Protein AF-A0A8B7E5F8-F1 (afdb_monomer)

Foldseek 3Di:
DVQQCQQCVFVLVVVWDDDPNWTWTWGDDPPDTDIDTD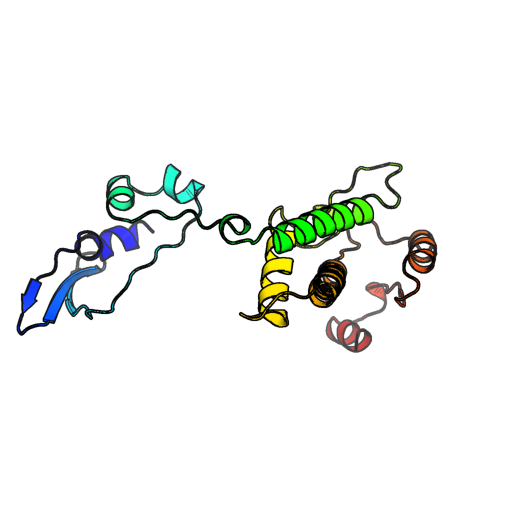DPPDDDDDDDDPVCCVPPNPPVSVVSDDDDDDDLVVPDDPLLVVLLVVLLVVLLVVQCVPVPPDRGDSCQFFPPDDPCLSSVQSVVLCCVQQVPHDDDPVSSVVSSVVSNVVRVVRTDCVVDLCPPVNQVVCCVVCVVDDDDRDDPVVDPDPVRVVVVVD

Structure (mmCIF, N/CA/C/O backbone):
data_AF-A0A8B7E5F8-F1
#
_entry.id   AF-A0A8B7E5F8-F1
#
loop_
_atom_site.group_PDB
_atom_site.id
_atom_site.type_symbol
_atom_site.label_atom_id
_atom_site.label_alt_id
_atom_site.label_comp_id
_atom_site.label_asym_id
_atom_site.label_entity_id
_atom_site.label_seq_id
_atom_site.pdbx_PDB_ins_code
_atom_site.Cartn_x
_atom_site.Cartn_y
_atom_site.Cartn_z
_atom_site.occupancy
_atom_site.B_iso_or_equiv
_atom_site.auth_seq_id
_atom_site.auth_comp_id
_atom_site.auth_asym_id
_atom_site.auth_atom_id
_atom_site.pdbx_PDB_model_num
ATOM 1 N N . MET A 1 1 ? -17.445 -0.655 4.957 1.00 56.56 1 MET A N 1
ATOM 2 C CA . MET A 1 1 ? -16.948 0.191 6.066 1.00 56.56 1 MET A CA 1
ATOM 3 C C . MET A 1 1 ? -18.081 0.764 6.900 1.00 56.56 1 MET A C 1
ATOM 5 O O . MET A 1 1 ? -17.902 0.823 8.103 1.00 56.56 1 MET A O 1
ATOM 9 N N . GLU A 1 2 ? -19.231 1.120 6.319 1.00 59.66 2 GLU A N 1
ATOM 10 C CA . GLU A 1 2 ? -20.398 1.609 7.083 1.00 59.66 2 GLU A CA 1
ATOM 11 C C . GLU A 1 2 ? -20.835 0.623 8.179 1.00 59.66 2 GLU A C 1
ATOM 13 O O . GLU A 1 2 ? -20.839 0.985 9.350 1.00 59.66 2 GLU A O 1
ATOM 18 N N . ASN A 1 3 ? -21.012 -0.658 7.835 1.00 65.44 3 ASN A N 1
ATOM 19 C CA . ASN A 1 3 ? -21.367 -1.692 8.819 1.00 65.44 3 ASN A CA 1
ATOM 20 C C . ASN A 1 3 ? -20.305 -1.877 9.920 1.00 65.44 3 ASN A C 1
ATOM 22 O O . ASN A 1 3 ? -20.640 -2.205 11.049 1.00 65.44 3 ASN A O 1
ATOM 26 N N . LEU A 1 4 ? -19.020 -1.659 9.609 1.00 72.44 4 LEU A N 1
ATOM 27 C CA . LEU A 1 4 ? -17.936 -1.791 10.589 1.00 72.44 4 LEU A CA 1
ATOM 28 C C . LEU A 1 4 ? -17.866 -0.566 11.516 1.00 72.44 4 LEU A C 1
ATOM 30 O O . LEU A 1 4 ? -17.490 -0.690 12.677 1.00 72.44 4 LEU A O 1
ATOM 34 N N . TYR A 1 5 ? -18.229 0.614 11.006 1.00 76.38 5 TYR A N 1
ATOM 35 C CA . TYR A 1 5 ? -18.258 1.847 11.783 1.00 76.38 5 TYR A CA 1
ATOM 36 C C . TYR A 1 5 ? -19.326 1.799 12.876 1.00 76.38 5 TYR A C 1
ATOM 38 O O . TYR A 1 5 ? -19.016 2.093 14.028 1.00 76.38 5 TYR A O 1
ATOM 46 N N . GLU A 1 6 ? -20.549 1.382 12.535 1.00 79.38 6 GLU A N 1
ATOM 47 C CA . GLU A 1 6 ? -21.624 1.231 13.524 1.00 79.38 6 GLU A CA 1
ATOM 48 C C . GLU A 1 6 ? -21.257 0.203 14.597 1.00 79.38 6 GLU A C 1
ATOM 50 O O . GLU A 1 6 ? -21.443 0.444 15.791 1.00 79.38 6 GLU A O 1
ATOM 55 N N . SER A 1 7 ? -20.651 -0.910 14.180 1.00 85.31 7 SER A N 1
ATOM 56 C CA . SER A 1 7 ? -20.189 -1.966 15.079 1.00 85.31 7 SER A CA 1
ATOM 57 C C . SER A 1 7 ? -19.113 -1.522 16.068 1.00 85.31 7 SER A C 1
ATOM 59 O O . SER A 1 7 ? -19.097 -1.986 17.207 1.00 85.31 7 SER A O 1
ATOM 61 N N . LEU A 1 8 ? -18.203 -0.641 15.646 1.00 86.25 8 LEU A N 1
ATOM 62 C CA . LEU A 1 8 ? -17.039 -0.213 16.428 1.00 86.25 8 LEU A CA 1
ATOM 63 C C . LEU A 1 8 ? -17.226 1.159 17.081 1.00 86.25 8 LEU A C 1
ATOM 65 O O . LEU A 1 8 ? -16.254 1.724 17.581 1.00 86.25 8 LEU A O 1
ATOM 69 N N . TYR A 1 9 ? -18.440 1.711 17.069 1.00 84.81 9 TYR A N 1
ATOM 70 C CA . TYR A 1 9 ? -18.679 3.092 17.476 1.00 84.81 9 TYR A CA 1
ATOM 71 C C . TYR A 1 9 ? -18.160 3.391 18.890 1.00 84.81 9 TYR A C 1
ATOM 73 O O . TYR A 1 9 ? -17.401 4.344 19.074 1.00 84.81 9 TYR A O 1
ATOM 81 N N . ASP A 1 10 ? -18.493 2.564 19.882 1.00 86.56 10 ASP A N 1
ATOM 82 C CA . ASP A 1 10 ? -18.069 2.787 21.272 1.00 86.56 10 ASP A CA 1
ATOM 83 C C . ASP A 1 10 ? -16.556 2.551 21.457 1.00 86.56 10 ASP A C 1
ATOM 85 O O . ASP A 1 10 ? -15.890 3.308 22.167 1.00 86.56 10 ASP A O 1
ATOM 89 N N . THR A 1 11 ? -15.978 1.595 20.718 1.00 87.88 11 THR A N 1
ATOM 90 C CA . THR A 1 11 ? -14.523 1.349 20.656 1.00 87.88 11 THR A CA 1
ATOM 91 C C . THR A 1 11 ? -13.760 2.548 20.115 1.00 87.88 11 THR A C 1
ATOM 93 O O . THR A 1 11 ? -12.761 2.966 20.695 1.00 87.88 11 THR A O 1
ATOM 96 N N . LEU A 1 12 ? -14.243 3.150 19.029 1.00 88.50 12 LEU A N 1
ATOM 97 C CA . LEU A 1 12 ? -13.627 4.326 18.416 1.00 88.50 12 LEU A CA 1
ATOM 98 C C . LEU A 1 12 ? -13.773 5.583 19.280 1.00 88.50 12 LEU A C 1
ATOM 100 O O . LEU A 1 12 ? -12.938 6.478 19.200 1.00 88.50 12 LEU A O 1
ATOM 104 N N . ASN A 1 13 ? -14.816 5.653 20.112 1.00 84.12 13 ASN A N 1
ATOM 105 C CA . ASN A 1 13 ? -14.978 6.707 21.113 1.00 84.12 13 ASN A CA 1
ATOM 106 C C . ASN A 1 13 ? -14.125 6.499 22.372 1.00 84.12 13 ASN A C 1
ATOM 108 O O . ASN A 1 13 ? -14.108 7.379 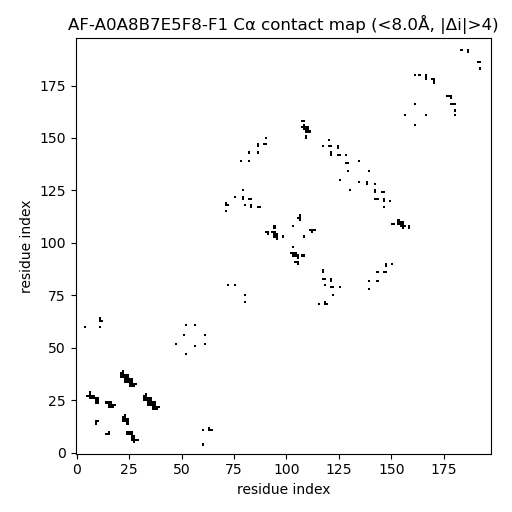23.229 1.00 84.12 13 ASN A O 1
ATOM 112 N N . GLN A 1 14 ? -13.442 5.358 22.503 1.00 85.50 14 GLN A N 1
ATOM 113 C CA . GLN A 1 14 ? -12.714 4.979 23.716 1.00 85.50 14 GLN A CA 1
ATOM 114 C C . GLN A 1 14 ? -13.607 4.979 24.973 1.00 85.50 14 GLN A C 1
ATOM 116 O O . GLN A 1 14 ? -13.147 5.248 26.083 1.00 85.50 14 GLN A O 1
ATOM 121 N N . TYR A 1 15 ? -14.897 4.661 24.812 1.00 88.31 15 TYR A N 1
ATOM 122 C CA . TYR A 1 15 ? -15.852 4.564 25.917 1.00 88.31 15 TYR A CA 1
ATOM 123 C C . TYR A 1 15 ? -15.738 3.207 26.612 1.00 88.31 15 TYR A C 1
ATOM 125 O O . TYR A 1 15 ? -16.569 2.314 26.444 1.00 88.31 15 TYR A O 1
ATOM 133 N N . TYR A 1 16 ? -14.672 3.055 27.394 1.00 91.44 16 TYR A N 1
ATOM 134 C CA . TYR A 1 16 ? -14.407 1.850 28.169 1.00 91.44 16 TYR A CA 1
ATOM 135 C C . TYR A 1 16 ? -15.068 1.892 29.548 1.00 91.44 16 TYR A C 1
ATOM 137 O O . TYR A 1 16 ? -15.102 2.924 30.215 1.00 91.44 16 TYR A O 1
ATOM 145 N N . VAL A 1 17 ? -15.525 0.728 30.007 1.00 92.19 17 VAL A N 1
ATOM 146 C CA . VAL A 1 17 ? -15.930 0.488 31.395 1.00 92.19 17 VAL A CA 1
ATOM 147 C C . VAL A 1 17 ? -14.890 -0.410 32.053 1.00 92.19 17 VAL A C 1
ATOM 149 O O . VAL A 1 17 ? -14.614 -1.505 31.560 1.00 92.19 17 VAL A O 1
ATOM 152 N N . SER A 1 18 ? -14.319 0.035 33.171 1.00 91.50 18 SER A N 1
ATOM 153 C CA . SER A 1 18 ? -13.326 -0.740 33.919 1.00 91.50 18 SER A CA 1
ATOM 154 C C . SER A 1 18 ? -13.993 -1.573 35.017 1.00 91.50 18 SER A C 1
ATOM 156 O O . SER A 1 18 ? -14.661 -1.038 35.899 1.00 91.50 18 SER A O 1
ATOM 158 N N . LEU A 1 19 ? -13.786 -2.891 34.989 1.00 92.00 19 LEU A N 1
ATOM 159 C CA . LEU A 1 19 ? -14.266 -3.837 35.998 1.00 92.00 19 LEU A CA 1
ATOM 160 C C . LEU A 1 19 ? -13.148 -4.827 36.345 1.00 92.00 19 LEU A C 1
ATOM 162 O O . LEU A 1 19 ? -12.608 -5.495 35.464 1.00 92.00 19 LEU A O 1
ATOM 166 N N . GLY A 1 20 ? -12.788 -4.924 37.629 1.00 91.00 20 GLY A N 1
ATOM 167 C CA . GLY A 1 20 ? -11.744 -5.849 38.096 1.00 91.00 20 GLY A CA 1
ATOM 168 C C . GLY A 1 20 ? -10.368 -5.594 37.467 1.00 91.00 20 GLY A C 1
ATOM 169 O O . GLY A 1 20 ? -9.659 -6.539 37.132 1.00 91.00 20 GLY A O 1
ATOM 170 N N . GLY A 1 21 ? -10.025 -4.323 37.225 1.00 90.44 21 GLY A N 1
ATOM 171 C CA . GLY A 1 21 ? -8.775 -3.934 36.563 1.00 90.44 21 GLY A CA 1
ATOM 172 C C . GLY A 1 21 ? -8.716 -4.273 35.070 1.00 90.44 21 GLY A C 1
ATOM 173 O O . GLY A 1 21 ? -7.635 -4.262 34.494 1.00 90.44 21 GLY A O 1
ATOM 174 N N . LYS A 1 22 ? -9.847 -4.612 34.436 1.00 93.38 22 LYS A N 1
ATOM 175 C CA . LYS A 1 22 ? -9.945 -4.882 32.995 1.00 93.38 22 LYS A CA 1
ATOM 176 C C . LYS A 1 22 ? -10.922 -3.925 32.332 1.00 93.38 22 LYS A C 1
ATOM 178 O O . LYS A 1 22 ? -11.964 -3.616 32.904 1.00 93.38 22 LYS A O 1
ATOM 183 N N . ASN A 1 23 ? -10.591 -3.493 31.119 1.00 93.88 23 ASN A N 1
ATOM 184 C CA . ASN A 1 23 ? -11.433 -2.608 30.322 1.00 93.88 23 ASN A CA 1
ATOM 185 C C . ASN A 1 23 ? -12.382 -3.426 29.446 1.00 93.88 23 ASN A C 1
ATOM 187 O O . ASN A 1 23 ? -11.990 -4.449 28.882 1.00 93.88 23 ASN A O 1
ATOM 191 N N . TYR A 1 24 ? -13.623 -2.968 29.328 1.00 95.00 24 TYR A N 1
ATOM 192 C CA . TYR A 1 24 ? -14.656 -3.554 28.481 1.00 95.00 24 TYR A CA 1
ATOM 193 C C . TYR A 1 24 ? -15.273 -2.476 27.600 1.00 95.00 24 TYR A C 1
ATOM 195 O O . TYR A 1 24 ? -15.417 -1.335 28.034 1.00 95.00 24 TYR A O 1
ATOM 203 N N . VAL A 1 25 ? -15.668 -2.843 26.386 1.00 94.06 25 VAL A N 1
ATOM 204 C CA . VAL A 1 25 ? -16.360 -1.959 25.444 1.00 94.06 25 VAL A CA 1
ATOM 205 C C . VAL A 1 25 ? -17.543 -2.676 24.816 1.00 94.06 25 VAL A C 1
ATOM 207 O O . VAL A 1 25 ? -17.531 -3.903 24.698 1.00 94.06 25 VAL A O 1
ATOM 210 N N . ASP A 1 26 ? -18.566 -1.923 24.428 1.00 92.44 26 ASP A N 1
ATOM 211 C CA . ASP A 1 26 ? -19.687 -2.463 23.669 1.00 92.44 26 ASP A CA 1
ATOM 212 C C . ASP A 1 26 ? -19.313 -2.567 22.182 1.00 92.44 26 ASP A C 1
ATOM 214 O O . ASP A 1 26 ? -18.891 -1.596 21.557 1.00 92.44 26 ASP A O 1
ATOM 218 N N . LEU A 1 27 ? -19.471 -3.759 21.607 1.00 90.19 27 LEU A N 1
ATOM 219 C CA . LEU A 1 27 ? -19.398 -3.986 20.166 1.00 90.19 27 LEU A CA 1
ATOM 220 C C . LEU A 1 27 ? -20.801 -4.246 19.625 1.00 90.19 27 LEU A C 1
ATOM 222 O O . LEU A 1 27 ? -21.519 -5.112 20.131 1.00 90.19 27 LEU A O 1
ATOM 226 N N . GLY A 1 28 ? -21.191 -3.500 18.593 1.00 86.62 28 GLY A N 1
ATOM 227 C CA . GLY A 1 28 ? -22.450 -3.703 17.882 1.00 86.62 28 GLY A CA 1
ATOM 228 C C . GLY A 1 28 ? -22.308 -4.772 16.799 1.00 86.62 28 GLY A C 1
ATOM 229 O O . GLY A 1 28 ? -21.375 -4.730 16.006 1.00 86.62 28 GLY A O 1
ATOM 230 N N . ILE A 1 29 ? -23.229 -5.725 16.715 1.00 81.75 29 ILE A N 1
ATOM 231 C CA . ILE A 1 29 ? -23.323 -6.696 15.618 1.00 81.75 29 ILE A CA 1
ATOM 232 C C . ILE A 1 29 ? -24.778 -6.706 15.148 1.00 81.75 29 ILE A C 1
ATOM 234 O O . ILE A 1 29 ? -25.644 -7.349 15.749 1.00 81.75 29 ILE A O 1
ATOM 238 N N . GLY A 1 30 ? -25.065 -5.937 14.094 1.00 81.06 30 GLY A N 1
ATOM 239 C CA . GLY A 1 30 ? -26.441 -5.644 13.693 1.00 81.06 30 GLY A CA 1
ATOM 240 C C . GLY A 1 30 ? -27.201 -4.969 14.838 1.00 81.06 30 GLY A C 1
ATOM 241 O O . GLY A 1 30 ? -26.779 -3.934 15.342 1.00 81.06 30 GLY A O 1
ATOM 242 N N . THR A 1 31 ? -28.295 -5.582 15.290 1.00 82.31 31 THR A N 1
ATOM 243 C CA . THR A 1 31 ? -29.111 -5.082 16.412 1.00 82.31 31 THR A CA 1
ATOM 244 C C . THR A 1 31 ? -28.600 -5.495 17.794 1.00 82.31 31 THR A C 1
ATOM 246 O O . THR A 1 31 ? -29.132 -5.032 18.801 1.00 82.31 31 THR A O 1
ATOM 249 N N . HIS A 1 32 ? -27.604 -6.380 17.876 1.00 85.38 32 HIS A N 1
ATOM 250 C CA . HIS A 1 32 ? -27.093 -6.895 19.146 1.00 85.38 32 HIS A CA 1
ATOM 251 C C . HIS A 1 32 ? -25.889 -6.082 19.616 1.00 85.38 32 HIS A C 1
ATOM 253 O O . HIS A 1 32 ? -25.058 -5.672 18.810 1.00 85.38 32 HIS A O 1
ATOM 259 N N . ARG A 1 33 ? -25.764 -5.887 20.931 1.00 87.31 33 ARG A N 1
ATOM 260 C CA . ARG A 1 33 ? -24.575 -5.299 21.558 1.00 87.31 33 ARG A CA 1
ATOM 261 C C . ARG A 1 33 ? -23.986 -6.272 22.563 1.00 87.31 33 ARG A C 1
ATOM 263 O O . ARG A 1 33 ? -24.715 -6.833 23.379 1.00 87.31 33 ARG A O 1
ATOM 270 N N . VAL A 1 34 ? -22.676 -6.468 22.494 1.00 90.50 34 VAL A N 1
ATOM 271 C CA . VAL A 1 34 ? -21.937 -7.378 23.373 1.00 90.50 34 VAL A CA 1
ATOM 272 C C . VAL A 1 34 ? -20.804 -6.640 24.071 1.00 90.50 34 VAL A C 1
ATOM 274 O O . VAL A 1 34 ? -20.099 -5.853 23.445 1.00 90.50 34 VAL A O 1
ATOM 277 N N . LYS A 1 35 ? -20.609 -6.916 25.366 1.00 92.12 35 LYS A N 1
ATOM 278 C CA . LYS A 1 35 ? -19.465 -6.396 26.122 1.00 92.12 35 LYS A CA 1
ATOM 279 C C . LYS A 1 35 ? -18.246 -7.258 25.861 1.00 92.12 35 LYS A C 1
ATOM 281 O O . LYS A 1 35 ? -18.193 -8.417 26.267 1.00 92.12 35 LYS A O 1
ATOM 286 N N . CYS A 1 36 ? -17.251 -6.670 25.220 1.00 91.75 36 CYS A N 1
ATOM 287 C CA . CYS A 1 36 ? -15.995 -7.324 24.907 1.00 91.75 36 CYS A CA 1
ATOM 288 C C . CYS A 1 36 ? -14.886 -6.755 25.781 1.00 91.75 36 CYS A C 1
ATOM 290 O O . CYS A 1 36 ? -14.749 -5.541 25.921 1.00 91.75 36 CYS A O 1
ATOM 292 N N . ARG A 1 37 ? -14.083 -7.641 26.374 1.00 93.81 37 ARG A N 1
ATOM 293 C CA . ARG A 1 37 ? -12.877 -7.240 27.096 1.00 93.81 37 ARG A CA 1
ATOM 294 C C . ARG A 1 37 ? -11.841 -6.715 26.105 1.00 93.81 37 ARG A C 1
ATOM 296 O O . ARG A 1 37 ? -11.589 -7.347 25.084 1.00 93.81 37 ARG A O 1
ATOM 303 N N . VAL A 1 38 ? -11.205 -5.606 26.455 1.00 93.69 38 VAL A N 1
ATOM 304 C CA . VAL A 1 38 ? -10.162 -4.955 25.664 1.00 93.69 38 VAL A CA 1
ATOM 305 C C . VAL A 1 38 ? -8.832 -5.121 26.383 1.00 93.69 38 VAL A C 1
ATOM 307 O O . VAL A 1 38 ? -8.721 -4.881 27.587 1.00 93.69 38 VAL A O 1
ATOM 310 N N . HIS A 1 39 ? -7.833 -5.608 25.651 1.00 94.25 39 HIS A N 1
ATOM 311 C CA . HIS A 1 39 ? -6.471 -5.731 26.158 1.00 94.25 39 HIS A CA 1
ATOM 312 C C . HIS A 1 39 ? -5.799 -4.353 26.209 1.00 94.25 39 HIS A C 1
ATOM 314 O O . HIS A 1 39 ? -6.058 -3.523 25.344 1.00 94.25 39 HIS A O 1
ATOM 320 N N . GLU A 1 40 ? -4.923 -4.116 27.184 1.00 90.69 40 GLU A N 1
ATOM 321 C CA . GLU A 1 40 ? -4.233 -2.823 27.350 1.00 90.69 40 GLU A CA 1
ATOM 322 C C . GLU A 1 40 ? -3.347 -2.479 26.139 1.00 90.69 40 GLU A C 1
ATOM 324 O O . GLU A 1 40 ? -3.318 -1.336 25.695 1.00 90.69 40 GLU A O 1
ATOM 329 N N . ASP A 1 41 ? -2.725 -3.492 25.531 1.00 93.50 41 ASP A N 1
ATOM 330 C CA . ASP A 1 41 ? -1.906 -3.340 24.318 1.00 93.50 41 ASP A CA 1
ATOM 331 C C . ASP A 1 41 ? -2.695 -3.395 23.001 1.00 93.50 41 ASP A C 1
ATOM 333 O O . ASP A 1 41 ? -2.104 -3.422 21.920 1.00 93.50 41 ASP A O 1
ATOM 337 N N . PHE A 1 42 ? -4.029 -3.446 23.047 1.00 91.31 42 PHE A N 1
ATOM 338 C CA . PHE A 1 42 ? -4.822 -3.479 21.821 1.00 91.31 42 PHE A CA 1
ATOM 339 C C . PHE A 1 42 ? -4.687 -2.159 21.048 1.00 91.31 42 PHE A C 1
ATOM 341 O O . PHE A 1 42 ? -4.890 -1.073 21.593 1.00 91.31 42 PHE A O 1
ATOM 348 N N . ARG A 1 43 ? -4.390 -2.255 19.748 1.00 90.12 43 ARG A N 1
ATOM 349 C CA . ARG A 1 43 ? -4.312 -1.115 18.829 1.00 90.12 43 ARG A CA 1
ATOM 350 C C . ARG A 1 43 ? -5.181 -1.372 17.605 1.00 90.12 43 ARG A C 1
ATOM 352 O O . ARG A 1 43 ? -5.186 -2.474 17.063 1.00 90.12 43 ARG A O 1
ATOM 359 N N . LEU A 1 44 ? -5.882 -0.333 17.159 1.00 87.94 44 LEU A N 1
ATOM 360 C CA . LEU A 1 44 ? -6.677 -0.349 15.936 1.00 87.94 44 LEU A CA 1
ATOM 361 C C . LEU A 1 44 ? -6.021 0.564 14.902 1.00 87.94 44 LEU A C 1
ATOM 363 O O . LEU A 1 44 ? -5.829 1.750 15.158 1.00 87.94 44 LEU A O 1
ATOM 367 N N . ILE A 1 45 ? -5.719 0.014 13.728 1.00 90.75 45 ILE A N 1
ATOM 368 C CA . ILE A 1 45 ? -5.197 0.768 12.587 1.00 90.75 45 ILE A CA 1
ATOM 369 C C . ILE A 1 45 ? -6.184 0.614 11.435 1.00 90.75 45 ILE A C 1
ATOM 371 O O . ILE A 1 45 ? -6.537 -0.502 11.054 1.00 90.75 45 ILE A O 1
ATOM 375 N N . VAL A 1 46 ? -6.630 1.739 10.876 1.00 87.88 46 VAL A N 1
ATOM 376 C CA . VAL A 1 46 ? -7.514 1.768 9.707 1.00 87.88 46 VAL A CA 1
ATOM 377 C C . VAL A 1 46 ? -6.714 2.264 8.509 1.00 87.88 46 VAL A C 1
ATOM 379 O O . VAL A 1 46 ? -6.314 3.424 8.469 1.00 87.88 46 VAL A O 1
ATOM 382 N N . ILE A 1 47 ? -6.499 1.389 7.526 1.00 89.81 47 ILE A N 1
ATOM 383 C CA . ILE A 1 47 ? -5.819 1.731 6.271 1.00 89.81 47 ILE A CA 1
ATOM 384 C C . ILE A 1 47 ? -6.881 1.967 5.199 1.00 89.81 47 ILE A C 1
ATOM 386 O O . ILE A 1 47 ? -7.709 1.097 4.927 1.00 89.81 47 ILE A O 1
ATOM 390 N N . ALA A 1 48 ? -6.872 3.154 4.598 1.00 88.62 48 ALA A N 1
ATOM 391 C CA . ALA A 1 48 ? -7.826 3.527 3.564 1.00 88.62 48 ALA A CA 1
ATOM 392 C C . ALA A 1 48 ? -7.216 4.521 2.571 1.00 88.62 48 ALA A C 1
ATOM 394 O O . ALA A 1 48 ? -6.387 5.355 2.930 1.00 88.62 48 ALA A O 1
ATOM 395 N N . ASN A 1 49 ? -7.684 4.469 1.322 1.00 89.00 49 ASN A N 1
ATOM 396 C CA . ASN A 1 49 ? -7.290 5.433 0.298 1.00 89.00 49 ASN A CA 1
ATOM 397 C C . ASN A 1 49 ? -7.765 6.841 0.663 1.00 89.00 49 ASN A C 1
ATOM 399 O O . ASN A 1 49 ? -8.927 7.025 1.038 1.00 89.00 49 ASN A O 1
ATOM 403 N N . LYS A 1 50 ? -6.895 7.835 0.444 1.00 89.56 50 LYS A N 1
ATOM 404 C CA . LYS A 1 50 ? -7.153 9.260 0.697 1.00 89.56 50 LYS A CA 1
ATOM 405 C C . LYS A 1 50 ? -8.527 9.699 0.184 1.00 89.56 50 LYS A C 1
ATOM 407 O O . LYS A 1 50 ? -9.326 10.252 0.933 1.00 89.56 50 LYS A O 1
ATOM 412 N N . GLU A 1 51 ? -8.834 9.396 -1.075 1.00 90.69 51 GLU A N 1
ATOM 413 C CA . GLU A 1 51 ? -10.113 9.774 -1.682 1.00 90.69 51 GLU A CA 1
ATOM 414 C C . GLU A 1 51 ? -11.329 9.134 -1.015 1.00 90.69 51 GLU A C 1
ATOM 416 O O . GLU A 1 51 ? -12.350 9.796 -0.844 1.00 90.69 51 GLU A O 1
ATOM 421 N N . ASN A 1 52 ? -11.230 7.864 -0.616 1.00 88.94 52 ASN A N 1
ATOM 422 C CA . ASN A 1 52 ? -12.324 7.189 0.075 1.00 88.94 52 ASN A CA 1
ATOM 423 C C . ASN A 1 52 ? -12.571 7.822 1.448 1.00 88.94 52 ASN A C 1
ATOM 425 O O . ASN A 1 52 ? -13.729 7.983 1.827 1.00 88.94 52 ASN A O 1
ATOM 429 N N . VAL A 1 53 ? -11.514 8.224 2.161 1.00 89.44 53 VAL A N 1
ATOM 430 C CA . VAL A 1 53 ? -11.652 8.931 3.441 1.00 89.44 53 VAL A CA 1
ATOM 431 C C . VAL A 1 53 ? -12.386 10.256 3.236 1.00 89.44 53 VAL A C 1
ATOM 433 O O . VAL A 1 53 ? -13.382 10.502 3.904 1.00 89.44 53 VAL A O 1
ATOM 436 N N . TYR A 1 54 ? -11.974 11.078 2.270 1.00 88.62 54 TYR A N 1
ATOM 437 C CA . TYR A 1 54 ? -12.615 12.381 2.056 1.00 88.62 54 TYR A CA 1
ATOM 438 C C . TYR A 1 54 ? -14.045 12.297 1.516 1.00 88.62 54 TYR A C 1
ATOM 440 O O . TYR A 1 54 ? -14.868 13.138 1.863 1.00 88.62 54 TYR A O 1
ATOM 448 N N . LYS A 1 55 ? -14.340 11.323 0.646 1.00 91.81 55 LYS A N 1
ATOM 449 C CA . LYS A 1 55 ? -15.629 11.257 -0.060 1.00 91.81 55 LYS A CA 1
ATOM 450 C C . LYS A 1 55 ? -16.674 10.394 0.645 1.00 91.81 55 LYS A C 1
ATOM 452 O O . LYS A 1 55 ? -17.860 10.638 0.464 1.00 91.81 55 LYS A O 1
ATOM 457 N N . LYS A 1 56 ? -16.257 9.355 1.378 1.00 89.38 56 LYS A N 1
ATOM 458 C CA . LYS A 1 56 ? -17.170 8.319 1.892 1.00 89.38 56 LYS A CA 1
ATOM 459 C C . LYS A 1 56 ? -17.180 8.200 3.409 1.00 89.38 56 LYS A C 1
ATOM 461 O O . LYS A 1 56 ? -18.152 7.687 3.951 1.00 89.38 56 LYS A O 1
ATOM 466 N N . PHE A 1 57 ? -16.113 8.592 4.109 1.00 88.12 57 PHE A N 1
ATOM 467 C CA . PHE A 1 57 ? -16.079 8.374 5.554 1.00 88.12 57 PHE A CA 1
ATOM 468 C C . PHE A 1 57 ? -16.923 9.442 6.258 1.00 88.12 57 PHE A C 1
ATOM 470 O O . PHE A 1 57 ? -16.762 10.630 5.974 1.00 88.12 57 PHE A O 1
ATOM 477 N N . PRO A 1 58 ? -17.788 9.054 7.211 1.00 87.56 58 PRO A N 1
ATOM 478 C CA . PRO A 1 58 ? -18.508 10.022 8.022 1.00 87.56 58 PRO A CA 1
ATOM 479 C C . PRO A 1 58 ? -17.532 10.940 8.771 1.00 87.56 58 PRO A C 1
ATOM 481 O O . PRO A 1 58 ? -16.587 10.461 9.400 1.00 87.56 58 PRO A O 1
ATOM 484 N N . ILE A 1 59 ? -17.789 12.252 8.780 1.00 88.38 59 ILE A N 1
ATOM 485 C CA . ILE A 1 59 ? -16.987 13.237 9.536 1.00 88.38 59 ILE A CA 1
ATOM 486 C C . ILE A 1 59 ? -16.769 12.806 11.004 1.00 88.38 59 ILE A C 1
ATOM 488 O O . ILE A 1 59 ? -15.636 12.894 11.485 1.00 88.38 59 ILE A O 1
ATOM 492 N N . PRO A 1 60 ? -17.781 12.269 11.722 1.00 85.88 60 PRO A N 1
ATOM 493 C CA . PRO A 1 60 ? -17.588 11.787 13.087 1.00 85.88 60 PRO A CA 1
ATOM 494 C C . PRO A 1 60 ? -16.522 10.688 13.213 1.00 85.88 60 PRO A C 1
ATOM 496 O O . PRO A 1 60 ? -15.785 10.692 14.198 1.00 85.88 60 PRO A O 1
ATOM 499 N N . LEU A 1 61 ? -16.413 9.776 12.240 1.00 85.12 61 LEU A N 1
ATOM 500 C CA . LEU A 1 61 ? -15.375 8.741 12.207 1.00 85.12 61 LEU A CA 1
ATOM 501 C C . LEU A 1 61 ? -13.992 9.369 12.019 1.00 85.12 61 LEU A C 1
ATOM 503 O O . LEU A 1 61 ? -13.070 9.079 12.776 1.00 85.12 61 LEU A O 1
ATOM 507 N N .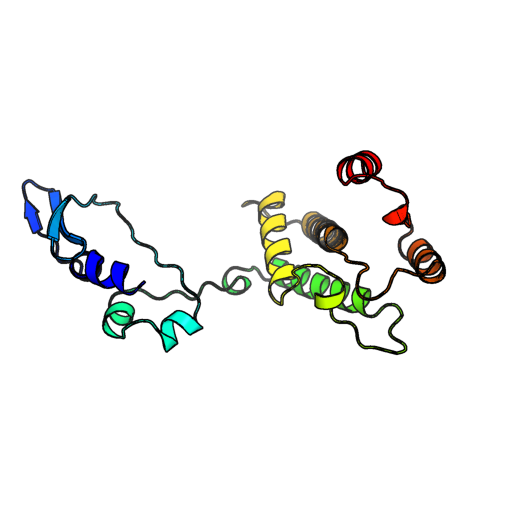 ILE A 1 62 ? -13.869 10.275 11.047 1.00 89.25 62 ILE A N 1
ATOM 508 C CA . ILE A 1 62 ? -12.611 10.967 10.743 1.00 89.25 62 ILE A CA 1
ATOM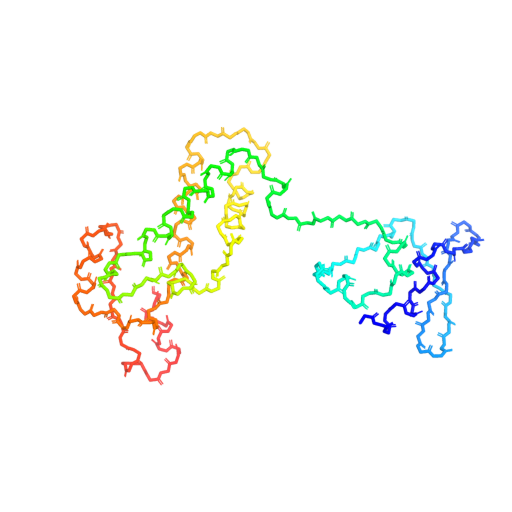 509 C C . ILE A 1 62 ? -12.097 11.726 11.975 1.00 89.25 62 ILE A C 1
ATOM 511 O O . ILE A 1 62 ? -10.898 11.744 12.23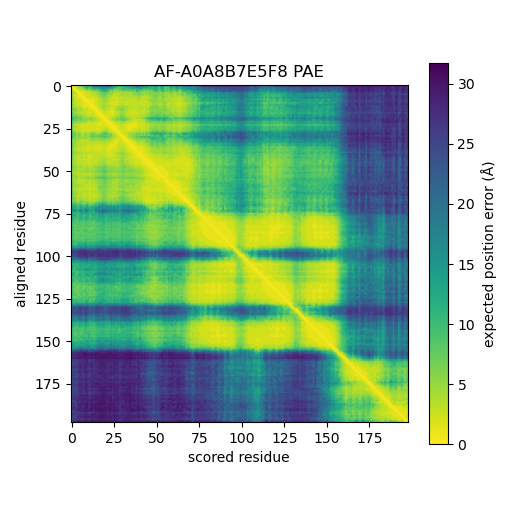7 1.00 89.25 62 ILE A O 1
ATOM 515 N N . ASN A 1 63 ? -12.985 12.331 12.764 1.00 89.06 63 ASN A N 1
ATOM 516 C CA . ASN A 1 63 ? -12.604 13.098 13.953 1.00 89.06 63 ASN A CA 1
ATOM 517 C C . ASN A 1 63 ? -12.123 12.245 15.137 1.00 89.06 63 ASN A C 1
ATOM 519 O O . ASN A 1 63 ? -11.523 12.794 16.053 1.00 89.06 63 ASN A O 1
ATOM 523 N N . ARG A 1 64 ? -12.360 10.930 15.120 1.00 89.38 64 ARG A N 1
ATOM 524 C CA . ARG A 1 64 ? -11.960 9.995 16.190 1.00 89.38 64 ARG A CA 1
ATOM 525 C C . ARG A 1 64 ? -10.648 9.271 15.911 1.00 89.38 64 ARG A C 1
ATOM 527 O O . ARG A 1 64 ? -10.113 8.614 16.795 1.00 89.38 64 ARG A O 1
ATOM 534 N N . LEU A 1 65 ? -10.152 9.365 14.682 1.00 89.31 65 LEU A N 1
ATOM 535 C CA . LEU A 1 65 ? -8.914 8.730 14.257 1.00 89.31 65 LEU A CA 1
ATOM 536 C C . LEU A 1 65 ? -7.788 9.762 14.191 1.00 89.31 65 LEU A C 1
ATOM 538 O O . LEU A 1 65 ? -7.977 10.885 13.708 1.00 89.31 65 LEU A O 1
ATOM 542 N N . GLU A 1 66 ? -6.601 9.350 14.624 1.00 91.19 66 GLU A N 1
ATOM 543 C CA . GLU A 1 66 ? -5.356 10.030 14.282 1.00 91.19 66 GLU A CA 1
ATOM 544 C C . GLU A 1 66 ? -5.038 9.757 12.805 1.00 91.19 66 GLU A C 1
ATOM 546 O O . GLU A 1 66 ? -5.142 8.619 12.339 1.00 91.19 66 GLU A O 1
ATOM 551 N N . LYS A 1 67 ? -4.729 10.807 12.033 1.00 89.56 67 LYS A N 1
ATOM 552 C CA . LYS A 1 67 ? -4.514 10.682 10.586 1.00 89.56 67 LYS A CA 1
ATOM 553 C C . LYS A 1 67 ? -3.032 10.763 10.273 1.00 89.56 67 LYS A C 1
ATOM 555 O O . LYS A 1 67 ? -2.410 11.795 10.509 1.00 89.56 67 LYS A O 1
ATOM 560 N N . HIS A 1 68 ? -2.524 9.732 9.614 1.00 89.00 68 HIS A N 1
ATOM 561 C CA . HIS A 1 68 ? -1.197 9.747 9.018 1.00 89.00 68 HIS A CA 1
ATOM 562 C C . HIS A 1 68 ? -1.317 9.483 7.524 1.00 89.00 68 HIS A C 1
ATOM 564 O O . HIS A 1 68 ? -1.976 8.534 7.096 1.00 89.00 68 HIS A O 1
ATOM 570 N N . PHE A 1 69 ? -0.674 10.330 6.723 1.00 84.62 69 PHE A N 1
ATOM 571 C CA . PHE A 1 69 ? -0.517 10.072 5.299 1.00 84.62 69 PHE A CA 1
ATOM 572 C C . PHE A 1 69 ? 0.711 9.194 5.107 1.00 84.62 69 PHE A C 1
ATOM 574 O O . PHE A 1 69 ? 1.845 9.655 5.234 1.00 84.62 69 PHE A O 1
ATOM 581 N N . LEU A 1 70 ? 0.462 7.921 4.813 1.00 80.00 70 LEU A N 1
ATOM 582 C CA . LEU A 1 70 ? 1.504 7.004 4.388 1.00 80.00 70 LEU A CA 1
ATOM 583 C C . LEU A 1 70 ? 1.798 7.286 2.921 1.00 80.00 70 LEU A C 1
ATOM 585 O O . LEU A 1 70 ? 0.972 7.027 2.049 1.00 80.00 70 LEU A O 1
ATOM 589 N N . ASN A 1 71 ? 2.965 7.864 2.682 1.00 77.88 71 ASN A N 1
ATOM 590 C CA . ASN A 1 71 ? 3.513 8.050 1.356 1.00 77.88 71 ASN A CA 1
ATOM 591 C C . ASN A 1 71 ? 4.873 7.355 1.310 1.00 77.88 71 ASN A C 1
ATOM 593 O O . ASN A 1 71 ? 5.652 7.531 2.249 1.00 77.88 71 ASN A O 1
ATOM 597 N N . VAL A 1 72 ? 5.162 6.602 0.243 1.00 76.94 72 VAL A N 1
ATOM 598 C CA . VAL A 1 72 ? 6.450 5.901 0.081 1.00 76.94 72 VAL A CA 1
ATOM 599 C C . VAL A 1 72 ? 7.601 6.893 0.224 1.00 76.94 72 VAL A C 1
ATOM 601 O O . VAL A 1 72 ? 8.564 6.615 0.925 1.00 76.94 72 VAL A O 1
ATOM 604 N N . TRP A 1 73 ? 7.424 8.098 -0.319 1.00 76.44 73 TRP A N 1
ATOM 605 C CA . TRP A 1 73 ? 8.393 9.190 -0.292 1.00 76.44 73 TRP A CA 1
ATOM 606 C C . TRP A 1 73 ? 8.694 9.752 1.107 1.00 76.44 73 TRP A C 1
ATOM 608 O O . TRP A 1 73 ? 9.813 10.190 1.354 1.00 76.44 73 TRP A O 1
ATOM 618 N N . ASN A 1 74 ? 7.732 9.733 2.040 1.00 72.12 74 ASN A N 1
ATOM 619 C CA . ASN A 1 74 ? 7.883 10.392 3.349 1.00 72.12 74 ASN A CA 1
ATOM 620 C C . ASN A 1 74 ? 8.867 9.666 4.285 1.00 72.12 74 ASN A C 1
ATOM 622 O O . ASN A 1 74 ? 9.271 10.240 5.292 1.00 72.12 74 ASN A O 1
ATOM 626 N N . GLY A 1 75 ? 9.218 8.414 3.984 1.00 75.19 75 GLY A N 1
ATOM 627 C CA . GLY A 1 75 ? 10.157 7.610 4.769 1.00 75.19 75 GLY A CA 1
ATOM 628 C C . GLY A 1 75 ? 11.516 7.406 4.102 1.00 75.19 75 GLY A C 1
ATOM 629 O O . GLY A 1 75 ? 12.290 6.593 4.600 1.00 75.19 75 GLY A O 1
ATOM 630 N N . MET A 1 76 ? 11.787 8.074 2.974 1.00 84.06 76 MET A N 1
ATOM 631 C CA . MET A 1 76 ? 13.005 7.837 2.199 1.00 84.06 76 MET A CA 1
ATOM 632 C C . MET A 1 76 ? 14.141 8.770 2.605 1.00 84.06 76 MET A C 1
ATOM 634 O O . MET A 1 76 ? 13.959 9.979 2.750 1.00 84.06 76 MET A O 1
ATOM 638 N N . GLU A 1 77 ? 15.336 8.200 2.726 1.00 85.56 77 GLU A N 1
ATOM 639 C CA . GLU A 1 77 ? 16.578 8.963 2.855 1.00 85.56 77 GLU A CA 1
ATOM 640 C C . GLU A 1 77 ? 16.976 9.583 1.508 1.00 85.56 77 GLU A C 1
ATOM 642 O O . GLU A 1 77 ? 16.579 9.102 0.443 1.00 85.56 77 GLU A O 1
ATOM 647 N N . HIS A 1 78 ? 17.802 10.634 1.536 1.00 87.81 78 HIS A N 1
ATOM 648 C CA . HIS A 1 78 ? 18.243 11.319 0.314 1.00 87.81 78 HIS A CA 1
ATOM 649 C C . HIS A 1 78 ? 18.930 10.365 -0.678 1.00 87.81 78 HIS A C 1
ATOM 651 O O . HIS A 1 78 ? 18.621 10.387 -1.867 1.00 87.81 78 HIS A O 1
ATOM 657 N N . SER A 1 7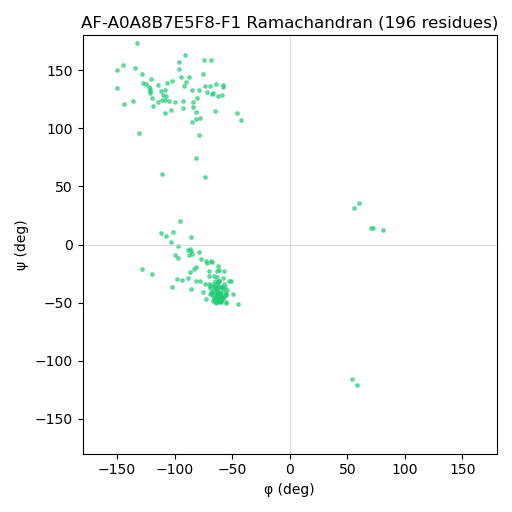9 ? 19.762 9.454 -0.168 1.00 87.06 79 SER A N 1
ATOM 658 C CA . SER A 1 79 ? 20.417 8.386 -0.934 1.00 87.06 79 SER A CA 1
ATOM 659 C C . SER A 1 79 ? 19.425 7.503 -1.696 1.00 87.06 79 SER A C 1
ATOM 661 O O . SER A 1 79 ? 19.625 7.176 -2.864 1.00 87.06 79 SER A O 1
ATOM 663 N N . GLN A 1 80 ? 18.313 7.132 -1.059 1.00 89.81 80 GLN A N 1
ATOM 664 C CA . GLN A 1 80 ? 17.278 6.327 -1.698 1.00 89.81 80 GLN A CA 1
ATOM 665 C C . GLN A 1 80 ? 16.565 7.121 -2.793 1.00 89.81 80 GLN A C 1
ATOM 667 O O . GLN A 1 80 ? 16.306 6.580 -3.866 1.00 89.81 80 GLN A O 1
ATOM 672 N N . ILE A 1 81 ? 16.269 8.402 -2.546 1.00 91.69 81 ILE A N 1
ATOM 673 C CA . ILE A 1 81 ? 15.614 9.285 -3.522 1.00 91.69 81 ILE A CA 1
ATOM 674 C C . ILE A 1 81 ? 16.466 9.411 -4.791 1.00 91.69 81 ILE A C 1
ATOM 676 O O . ILE A 1 81 ? 15.930 9.306 -5.894 1.00 91.69 81 ILE A O 1
ATOM 680 N N . GLU A 1 82 ? 17.786 9.560 -4.658 1.00 92.25 82 GLU A N 1
ATOM 681 C CA . GLU A 1 82 ? 18.706 9.615 -5.801 1.00 92.25 82 GLU A CA 1
ATOM 682 C C . GLU A 1 82 ? 18.624 8.355 -6.675 1.00 92.25 82 GLU A C 1
ATOM 684 O O . GLU A 1 82 ? 18.513 8.448 -7.903 1.00 92.25 82 GLU A O 1
ATOM 689 N N . ILE A 1 83 ? 18.609 7.169 -6.055 1.00 93.56 83 ILE A N 1
ATOM 690 C CA . ILE A 1 83 ? 18.474 5.893 -6.772 1.00 93.56 83 ILE A CA 1
ATOM 691 C C . ILE A 1 83 ? 17.111 5.807 -7.464 1.00 93.56 83 ILE A C 1
ATOM 693 O O . ILE A 1 83 ? 17.035 5.374 -8.616 1.00 93.56 83 ILE A O 1
ATOM 697 N N . VAL A 1 84 ? 16.035 6.238 -6.801 1.00 95.06 84 VAL A N 1
ATOM 698 C CA . VAL A 1 84 ? 14.691 6.221 -7.389 1.00 95.06 84 VAL A CA 1
ATOM 699 C C . VAL A 1 84 ? 14.605 7.120 -8.616 1.00 95.06 84 VAL A C 1
ATOM 701 O O . VAL A 1 84 ? 14.081 6.692 -9.643 1.00 95.06 84 VAL A O 1
ATOM 704 N N . GLU A 1 85 ? 15.130 8.340 -8.547 1.00 94.94 85 GLU A N 1
ATOM 705 C CA . GLU A 1 85 ? 15.128 9.259 -9.687 1.00 94.94 85 GLU A CA 1
ATOM 706 C C . GLU A 1 85 ? 15.991 8.730 -10.839 1.00 94.94 85 GLU A C 1
ATOM 708 O O . GLU A 1 85 ? 15.608 8.833 -12.009 1.00 94.94 85 GLU A O 1
ATOM 713 N N . LYS A 1 86 ? 17.118 8.076 -10.530 1.00 95.69 86 LYS A N 1
ATOM 714 C CA . LYS A 1 86 ? 17.933 7.378 -11.532 1.00 95.69 86 LYS A CA 1
ATOM 715 C C . LYS A 1 86 ? 17.161 6.228 -12.189 1.00 95.69 86 LYS A C 1
ATOM 717 O O . LYS A 1 86 ? 17.197 6.091 -13.411 1.00 95.69 86 LYS A O 1
ATOM 722 N N . LEU A 1 87 ? 16.430 5.436 -11.405 1.00 95.94 87 LEU A N 1
ATOM 723 C CA . LEU A 1 87 ? 15.627 4.312 -11.892 1.00 95.94 87 LEU A CA 1
ATOM 724 C C . LEU A 1 87 ? 14.440 4.771 -12.746 1.00 95.94 87 LEU A C 1
ATOM 726 O O . LEU A 1 87 ? 14.189 4.182 -13.793 1.00 95.94 87 LEU A O 1
ATOM 730 N N . LYS A 1 88 ? 13.750 5.851 -12.356 1.00 95.19 88 LYS A N 1
ATOM 731 C CA . LYS A 1 88 ? 12.687 6.466 -13.167 1.00 95.19 88 LYS A CA 1
ATOM 732 C C . LYS A 1 88 ? 13.215 6.917 -14.525 1.00 95.19 88 LYS A C 1
ATOM 734 O O . LYS A 1 88 ? 12.602 6.617 -15.545 1.00 95.19 88 LYS A O 1
ATOM 739 N N . LYS A 1 89 ? 14.361 7.610 -14.550 1.00 94.44 89 LYS A N 1
ATOM 740 C CA . LYS A 1 89 ? 15.014 8.030 -15.801 1.00 94.44 89 LYS A CA 1
ATOM 741 C C . LYS A 1 89 ? 15.383 6.832 -16.666 1.00 94.44 89 LYS A C 1
ATOM 743 O O . LYS A 1 89 ? 15.132 6.853 -17.863 1.00 94.44 89 LYS A O 1
ATOM 748 N N . TRP A 1 90 ? 15.928 5.778 -16.063 1.00 94.81 90 TRP A N 1
ATOM 749 C CA . TRP A 1 90 ? 16.236 4.543 -16.777 1.00 94.81 90 TRP A CA 1
ATOM 750 C C . TRP A 1 90 ? 14.977 3.898 -17.384 1.00 94.81 90 TRP A C 1
ATOM 752 O O . TRP A 1 90 ? 14.975 3.583 -18.569 1.00 94.81 90 TRP A O 1
ATOM 762 N N . ALA A 1 91 ? 13.885 3.784 -16.621 1.00 91.81 91 ALA A N 1
ATOM 763 C CA . ALA A 1 91 ? 12.620 3.215 -17.094 1.00 91.81 91 ALA A CA 1
ATOM 764 C C . ALA A 1 91 ? 11.979 4.044 -18.225 1.00 91.81 91 ALA A C 1
ATOM 766 O O . ALA A 1 91 ? 11.423 3.486 -19.174 1.00 91.81 91 ALA A O 1
ATOM 767 N N . LEU A 1 92 ? 12.076 5.375 -18.140 1.00 90.19 92 LEU A N 1
ATOM 768 C CA . LEU A 1 92 ? 11.650 6.296 -19.197 1.00 90.19 92 LEU A CA 1
ATOM 769 C C . LEU A 1 92 ? 12.481 6.105 -20.465 1.00 90.19 92 LEU A C 1
ATOM 771 O O . LEU A 1 92 ? 11.911 5.911 -21.534 1.00 90.19 92 LEU A O 1
ATOM 775 N N . ASN A 1 93 ? 13.810 6.093 -20.333 1.00 88.31 93 ASN A N 1
ATOM 776 C CA . ASN A 1 93 ? 14.710 5.888 -21.462 1.00 88.31 93 ASN A CA 1
ATOM 777 C C . ASN A 1 93 ? 14.433 4.545 -22.137 1.00 88.31 93 ASN A C 1
ATOM 779 O O . ASN A 1 93 ? 14.252 4.519 -23.347 1.00 88.31 93 ASN A O 1
ATOM 783 N N . PHE A 1 94 ? 14.298 3.468 -21.356 1.00 86.62 94 PHE A N 1
ATOM 784 C CA . PHE A 1 94 ? 13.958 2.138 -21.862 1.00 86.62 94 PHE A CA 1
ATOM 785 C C . PHE A 1 94 ? 12.659 2.149 -22.674 1.00 86.62 94 PHE A C 1
ATOM 787 O O . PHE A 1 94 ? 12.592 1.588 -23.760 1.00 86.62 94 PHE A O 1
ATOM 794 N N . SER A 1 95 ? 11.638 2.846 -22.173 1.00 84.12 95 SER A N 1
ATOM 795 C CA . SER A 1 95 ? 10.345 2.944 -22.857 1.00 84.12 95 SER A CA 1
ATOM 796 C C . SER A 1 95 ? 10.406 3.792 -24.130 1.00 84.12 95 SER A C 1
ATOM 798 O O . SER A 1 95 ? 9.569 3.634 -25.003 1.00 84.12 95 SER A O 1
ATOM 800 N N . SER A 1 96 ? 11.388 4.686 -24.259 1.00 80.50 96 SER A N 1
ATOM 801 C CA . SER A 1 96 ? 11.553 5.544 -25.441 1.00 80.50 96 SER A CA 1
ATOM 802 C C . SER A 1 96 ? 12.394 4.939 -26.573 1.00 80.50 96 SER A C 1
ATOM 804 O O . SER A 1 96 ? 12.514 5.560 -27.633 1.00 80.50 96 SER A O 1
ATOM 806 N N . ILE A 1 97 ? 12.981 3.751 -26.380 1.00 70.38 97 ILE A N 1
ATOM 807 C CA . ILE A 1 97 ? 13.792 3.075 -27.402 1.00 70.38 97 ILE A CA 1
ATOM 808 C C . ILE A 1 97 ? 12.863 2.718 -28.579 1.00 70.38 97 ILE A C 1
ATOM 810 O O . ILE A 1 97 ? 11.934 1.934 -28.428 1.00 70.38 97 ILE A O 1
ATOM 814 N N . ASN A 1 98 ? 13.101 3.319 -29.750 1.00 58.53 98 ASN A N 1
ATOM 815 C CA . ASN A 1 98 ? 12.378 3.134 -31.028 1.00 58.53 98 ASN A CA 1
ATOM 816 C C . ASN A 1 98 ? 11.050 3.892 -31.239 1.00 58.53 98 ASN A C 1
ATOM 818 O O . ASN A 1 98 ? 10.365 3.683 -32.248 1.00 58.53 98 ASN A O 1
ATOM 822 N N . SER A 1 99 ? 10.735 4.871 -30.393 1.00 57.25 99 SER A N 1
ATOM 823 C CA . SER A 1 99 ? 9.533 5.715 -30.487 1.00 57.25 99 SER A CA 1
ATOM 824 C C . SER A 1 99 ? 9.579 6.765 -31.614 1.00 57.25 99 SER A C 1
ATOM 826 O O . SER A 1 99 ? 9.443 7.958 -31.380 1.00 57.25 99 SER A O 1
ATOM 828 N N . SER A 1 100 ? 9.756 6.359 -32.875 1.00 58.34 100 SER A N 1
ATOM 829 C CA . SER A 1 100 ? 9.633 7.284 -34.023 1.00 58.34 100 SER A CA 1
ATOM 830 C C . SER A 1 100 ? 8.176 7.600 -34.391 1.00 58.34 100 SER A C 1
ATOM 832 O O . SER A 1 100 ? 7.921 8.506 -35.185 1.00 58.34 100 SER A O 1
ATOM 834 N N . ARG A 1 101 ? 7.211 6.845 -33.842 1.00 58.59 101 ARG A N 1
ATOM 835 C CA . ARG A 1 101 ? 5.782 6.939 -34.193 1.00 58.59 101 ARG A CA 1
ATOM 836 C C . ARG A 1 101 ? 4.829 7.095 -33.001 1.00 58.59 101 ARG A C 1
ATOM 838 O O . ARG A 1 101 ? 3.728 7.592 -33.215 1.00 58.59 101 ARG A O 1
ATOM 845 N N . HIS A 1 102 ? 5.229 6.717 -31.781 1.00 62.00 102 HIS A N 1
ATOM 846 C CA . HIS A 1 102 ? 4.393 6.792 -30.574 1.00 62.00 102 HIS A CA 1
ATOM 847 C C . HIS A 1 102 ? 5.228 7.007 -29.306 1.00 62.00 102 HIS A C 1
ATOM 849 O O . HIS A 1 102 ? 6.214 6.307 -29.110 1.00 62.00 102 HIS A O 1
ATOM 855 N N . ASP A 1 103 ? 4.796 7.923 -28.435 1.00 70.56 103 ASP A N 1
ATOM 856 C CA . ASP A 1 103 ? 5.408 8.159 -27.121 1.00 70.56 103 ASP A CA 1
ATOM 857 C C . ASP A 1 103 ? 4.952 7.090 -26.116 1.00 70.56 103 ASP A C 1
ATOM 859 O O . ASP A 1 103 ? 3.896 7.216 -25.490 1.00 70.56 103 ASP A O 1
ATOM 863 N N . PHE A 1 104 ? 5.745 6.030 -25.966 1.00 77.19 104 PHE A N 1
ATOM 864 C CA . PHE A 1 104 ? 5.507 4.995 -24.959 1.00 77.19 104 PHE A CA 1
ATOM 865 C C . PHE A 1 104 ? 5.854 5.478 -23.554 1.00 77.19 104 PHE A C 1
ATOM 867 O O . PHE A 1 104 ? 6.902 6.083 -23.306 1.00 77.19 104 PHE A O 1
ATOM 874 N N . LYS A 1 105 ? 4.973 5.166 -22.605 1.00 85.44 105 LYS A N 1
ATOM 875 C CA . LYS A 1 105 ? 5.197 5.405 -21.182 1.00 85.44 105 LYS A CA 1
ATOM 876 C C . LYS A 1 105 ? 5.720 4.134 -20.512 1.00 85.44 105 LYS A C 1
ATOM 878 O O . LYS A 1 105 ? 5.413 3.031 -20.954 1.00 85.44 105 LYS A O 1
ATOM 883 N N . PRO A 1 106 ? 6.405 4.252 -19.364 1.00 88.44 106 PRO A N 1
ATOM 884 C CA . PRO A 1 106 ? 6.776 3.094 -18.553 1.00 88.44 106 PRO A CA 1
ATOM 885 C C . PRO A 1 106 ? 5.603 2.168 -18.197 1.00 88.44 106 PRO A C 1
ATOM 887 O O . PRO A 1 106 ? 5.792 0.961 -18.117 1.00 88.44 106 PRO A O 1
ATOM 890 N N . SER A 1 107 ? 4.386 2.703 -18.047 1.00 88.44 107 SER A N 1
ATOM 891 C CA . SER A 1 107 ? 3.163 1.906 -17.848 1.00 88.44 107 SER A CA 1
ATOM 892 C C . SER A 1 107 ? 2.808 0.989 -19.019 1.00 88.44 107 SER A C 1
ATOM 894 O O . SER A 1 107 ? 2.092 0.013 -18.817 1.00 88.44 107 SER A O 1
ATOM 896 N N . ASP A 1 108 ? 3.288 1.302 -20.223 1.00 83.50 108 ASP A N 1
ATOM 897 C CA . ASP A 1 108 ? 3.059 0.513 -21.435 1.00 83.50 108 ASP A CA 1
ATOM 898 C C . ASP A 1 108 ? 4.130 -0.577 -21.601 1.00 83.50 108 ASP A C 1
ATOM 900 O O . ASP A 1 108 ? 3.856 -1.638 -22.160 1.00 83.50 108 ASP A O 1
ATOM 904 N N . SER A 1 109 ? 5.340 -0.324 -21.089 1.00 83.50 109 SER A N 1
ATOM 905 C CA . SER A 1 109 ? 6.482 -1.244 -21.151 1.00 83.50 109 SER A CA 1
ATOM 906 C C . SER A 1 109 ? 6.491 -2.253 -20.004 1.00 83.50 109 SER A C 1
ATOM 908 O O . SER A 1 109 ? 6.844 -3.411 -20.208 1.00 83.50 109 SER A O 1
ATOM 910 N N . PHE A 1 110 ? 6.115 -1.831 -18.795 1.00 86.88 110 PHE A N 1
ATOM 911 C CA . PHE A 1 110 ? 6.247 -2.610 -17.564 1.00 86.88 110 PHE A CA 1
ATOM 912 C C . PHE A 1 110 ? 4.872 -2.878 -16.931 1.00 86.88 110 PHE A C 1
ATOM 914 O O . PHE A 1 110 ? 4.170 -1.949 -16.521 1.00 86.88 110 PHE A O 1
ATOM 921 N N . ILE A 1 111 ? 4.496 -4.153 -16.784 1.00 84.75 111 ILE A N 1
ATOM 922 C CA . ILE A 1 111 ? 3.221 -4.545 -16.170 1.00 84.75 111 ILE A CA 1
ATOM 923 C C . ILE A 1 111 ? 3.126 -3.999 -14.751 1.00 84.75 111 ILE A C 1
ATOM 925 O O . ILE A 1 111 ? 3.981 -4.258 -13.903 1.00 84.75 111 ILE A O 1
ATOM 929 N N . GLY A 1 112 ? 2.017 -3.315 -14.469 1.00 84.06 112 GLY A N 1
ATOM 930 C CA . GLY A 1 112 ? 1.717 -2.820 -13.128 1.00 84.06 112 GLY A CA 1
ATOM 931 C C . GLY A 1 112 ? 2.595 -1.645 -12.703 1.00 84.06 112 GLY A C 1
ATOM 932 O O . GLY A 1 112 ? 2.622 -1.317 -11.517 1.00 84.06 112 GLY A O 1
ATOM 933 N N . TYR A 1 113 ? 3.301 -1.012 -13.644 1.00 89.12 113 TYR A N 1
ATOM 934 C CA . TYR A 1 113 ? 4.072 0.185 -13.357 1.00 89.12 113 TYR A CA 1
ATOM 935 C C . TYR A 1 113 ? 3.153 1.362 -13.020 1.00 89.12 113 TYR A C 1
ATOM 937 O O . TYR A 1 113 ? 2.220 1.697 -13.752 1.00 89.12 113 TYR A O 1
ATOM 945 N N . SER A 1 114 ? 3.453 2.005 -11.901 1.00 91.06 114 SER A N 1
ATOM 946 C CA . SER A 1 114 ? 2.815 3.202 -11.374 1.00 91.06 114 SER A CA 1
ATOM 947 C C . SER A 1 114 ? 3.882 4.213 -10.947 1.00 91.06 114 SER A C 1
ATOM 949 O O . SER A 1 114 ? 5.080 3.921 -10.931 1.00 91.06 114 SER A O 1
ATOM 951 N N . GLU A 1 115 ? 3.454 5.418 -10.575 1.00 88.12 115 GLU A N 1
ATOM 952 C CA . GLU A 1 115 ? 4.358 6.492 -10.136 1.00 88.12 115 GLU A CA 1
ATOM 953 C C . GLU A 1 115 ? 5.229 6.095 -8.929 1.00 88.12 115 GLU A C 1
ATOM 955 O O . GLU A 1 115 ? 6.370 6.551 -8.810 1.00 88.12 115 GLU A O 1
ATOM 960 N N . ASP A 1 116 ? 4.728 5.185 -8.087 1.00 89.56 116 ASP A N 1
ATOM 961 C CA . ASP A 1 116 ? 5.402 4.708 -6.879 1.00 89.56 116 ASP A CA 1
ATOM 962 C C . ASP A 1 116 ? 6.160 3.383 -7.081 1.00 89.56 116 ASP A C 1
ATOM 964 O O . ASP A 1 116 ? 6.797 2.892 -6.144 1.00 89.56 116 ASP A O 1
ATOM 968 N N . SER A 1 117 ? 6.130 2.779 -8.277 1.00 91.75 117 SER A N 1
ATOM 969 C CA . SER A 1 117 ? 6.791 1.487 -8.527 1.00 91.75 117 SER A CA 1
ATOM 970 C C . SER A 1 117 ? 8.294 1.551 -8.274 1.00 91.75 117 SER A C 1
ATOM 972 O O . SER A 1 117 ? 8.818 0.726 -7.528 1.00 91.75 117 SER A O 1
ATOM 974 N N . CYS A 1 118 ? 8.987 2.553 -8.828 1.00 93.94 118 CYS A N 1
ATOM 975 C CA . CYS A 1 118 ? 10.426 2.721 -8.617 1.00 93.94 118 CYS A CA 1
ATOM 976 C C . CYS A 1 118 ? 10.765 2.909 -7.132 1.00 93.94 118 CYS A C 1
ATOM 978 O O . CYS A 1 118 ? 11.666 2.247 -6.624 1.00 93.94 118 CYS A O 1
ATOM 980 N N . ALA A 1 119 ? 10.009 3.755 -6.427 1.00 92.94 119 ALA A N 1
ATOM 981 C CA . ALA A 1 119 ? 10.196 3.987 -4.997 1.00 92.94 119 ALA A CA 1
ATOM 982 C C . ALA A 1 119 ? 9.996 2.700 -4.182 1.00 92.94 119 ALA A C 1
ATOM 984 O O . ALA A 1 119 ? 10.833 2.350 -3.353 1.00 92.94 119 ALA A O 1
ATOM 985 N N . SER A 1 120 ? 8.945 1.937 -4.486 1.00 90.88 120 SER A N 1
ATOM 986 C CA . SER A 1 120 ? 8.635 0.671 -3.812 1.00 90.88 120 SER A CA 1
ATOM 987 C C . SER A 1 120 ? 9.727 -0.385 -4.012 1.00 90.88 120 SER A C 1
ATOM 989 O O . SER A 1 120 ? 10.095 -1.086 -3.067 1.00 90.88 120 SER A O 1
ATOM 991 N N . ILE A 1 121 ? 10.264 -0.496 -5.233 1.00 92.56 121 ILE A N 1
ATOM 992 C CA . ILE A 1 121 ? 11.355 -1.425 -5.562 1.00 92.56 121 ILE A CA 1
ATOM 993 C C . ILE A 1 121 ? 12.620 -1.046 -4.790 1.00 92.56 121 ILE A C 1
ATOM 995 O O . ILE A 1 121 ? 13.210 -1.903 -4.128 1.00 92.56 121 ILE A O 1
ATOM 999 N N . VAL A 1 122 ? 13.001 0.234 -4.828 1.00 93.12 122 VAL A N 1
ATOM 1000 C CA . VAL A 1 122 ? 14.208 0.724 -4.154 1.00 93.12 122 VAL A CA 1
ATOM 1001 C C . VAL A 1 122 ? 14.100 0.534 -2.646 1.00 93.12 122 VAL A C 1
ATOM 1003 O O . VAL A 1 122 ? 15.013 -0.039 -2.063 1.00 93.12 122 VAL A O 1
ATOM 1006 N N . VAL A 1 123 ? 12.981 0.909 -2.013 1.00 90.44 123 VAL A N 1
ATOM 1007 C CA . VAL A 1 123 ? 12.779 0.713 -0.564 1.00 90.44 123 VAL A CA 1
ATOM 1008 C C . VAL A 1 123 ? 12.914 -0.763 -0.183 1.00 90.44 123 VAL A C 1
ATOM 1010 O O . VAL A 1 123 ? 13.618 -1.095 0.771 1.00 90.44 123 VAL A O 1
ATOM 1013 N N . LYS A 1 124 ? 12.303 -1.669 -0.957 1.00 89.94 124 LYS A N 1
ATOM 1014 C CA . LYS A 1 124 ? 12.389 -3.114 -0.710 1.00 89.94 124 LYS A CA 1
ATOM 1015 C C . LYS A 1 124 ? 13.825 -3.637 -0.813 1.00 89.94 124 LYS A C 1
ATOM 1017 O O . LYS A 1 124 ? 14.247 -4.444 0.015 1.00 89.94 124 LYS A O 1
ATOM 1022 N N . LEU A 1 125 ? 14.577 -3.210 -1.828 1.00 90.94 125 LEU A N 1
ATOM 1023 C CA . LEU A 1 125 ? 15.962 -3.645 -2.027 1.00 90.94 125 LEU A CA 1
ATOM 1024 C C . LEU A 1 125 ? 16.920 -3.008 -1.018 1.00 90.94 125 LEU A C 1
ATOM 1026 O O . LEU A 1 125 ? 17.846 -3.671 -0.556 1.00 90.94 125 LEU A O 1
ATOM 1030 N N . TYR A 1 126 ? 16.664 -1.771 -0.609 1.00 89.25 126 TYR A N 1
ATOM 1031 C CA . TYR A 1 126 ? 17.432 -1.106 0.434 1.00 89.25 126 TYR A CA 1
ATOM 1032 C C . TYR A 1 126 ? 17.264 -1.818 1.779 1.00 89.25 126 TYR A C 1
ATOM 1034 O O . TYR A 1 126 ? 18.252 -2.148 2.427 1.00 89.25 126 TYR A O 1
ATOM 1042 N N . GLN A 1 127 ? 16.032 -2.179 2.154 1.00 86.19 127 GLN A N 1
ATOM 1043 C CA . GLN A 1 127 ? 15.770 -2.995 3.347 1.00 86.19 127 GLN A CA 1
ATOM 1044 C C . GLN A 1 127 ? 16.476 -4.358 3.292 1.00 86.19 127 GLN A C 1
ATOM 1046 O O . GLN A 1 127 ? 16.961 -4.837 4.314 1.00 86.19 127 GLN A O 1
ATOM 1051 N N . LYS A 1 128 ? 16.565 -4.971 2.104 1.00 86.12 128 LYS A N 1
ATOM 1052 C CA . LYS A 1 128 ? 17.243 -6.260 1.888 1.00 86.12 128 LYS A CA 1
ATOM 1053 C C . LYS A 1 128 ? 18.766 -6.171 2.050 1.00 86.12 128 LYS A C 1
ATOM 1055 O O . LYS A 1 128 ? 19.351 -7.093 2.608 1.00 86.12 128 LYS A O 1
ATOM 1060 N N . HIS A 1 129 ? 19.407 -5.123 1.524 1.00 81.19 129 HIS A N 1
ATOM 1061 C CA . HIS A 1 129 ? 20.877 -5.032 1.457 1.00 81.19 129 HIS A CA 1
ATOM 1062 C C . HIS A 1 129 ? 21.513 -4.203 2.574 1.00 81.19 129 HIS A C 1
ATOM 1064 O O . HIS A 1 129 ? 22.650 -4.477 2.944 1.00 81.19 129 HIS A O 1
ATOM 1070 N N . VAL A 1 130 ? 20.813 -3.198 3.098 1.00 76.88 130 VAL A N 1
ATOM 1071 C CA . VAL A 1 130 ? 21.365 -2.246 4.075 1.00 76.88 130 VAL A CA 1
ATOM 1072 C C . VAL A 1 130 ? 20.896 -2.558 5.496 1.00 76.88 130 VAL A C 1
ATOM 1074 O O . VAL A 1 130 ? 21.671 -2.429 6.442 1.00 76.88 130 VAL A O 1
ATOM 1077 N N . GLY A 1 131 ? 19.649 -3.003 5.679 1.00 70.81 131 GLY A N 1
ATOM 1078 C CA . GLY A 1 131 ? 19.082 -3.174 7.020 1.00 70.81 131 GLY A CA 1
ATOM 1079 C C . GLY A 1 131 ? 19.187 -1.879 7.845 1.00 70.81 131 GLY A C 1
ATOM 1080 O O . GLY A 1 131 ? 18.585 -0.878 7.471 1.00 70.81 131 GLY A O 1
ATOM 1081 N N . TYR A 1 132 ? 19.963 -1.911 8.941 1.00 57.12 132 TYR A N 1
ATOM 1082 C CA . TYR A 1 132 ? 20.291 -0.763 9.818 1.00 57.12 132 TYR A CA 1
ATOM 1083 C C . TYR A 1 132 ? 21.776 -0.335 9.753 1.00 57.12 132 TYR A C 1
ATOM 1085 O O . TYR A 1 132 ? 22.244 0.402 10.619 1.00 57.12 132 TYR A O 1
ATOM 1093 N N . SER A 1 133 ? 22.555 -0.859 8.806 1.00 62.16 133 SER A N 1
ATOM 1094 C CA . SER A 1 133 ? 24.008 -0.645 8.737 1.00 62.16 133 SER A CA 1
ATOM 1095 C C . SER A 1 133 ? 24.388 0.573 7.888 1.00 62.16 133 SER A C 1
ATOM 1097 O O . SER A 1 133 ? 23.583 1.061 7.099 1.00 62.16 133 SER A O 1
ATOM 1099 N N . GLU A 1 134 ? 25.628 1.056 8.039 1.00 62.88 134 GLU A N 1
ATOM 1100 C CA . GLU A 1 134 ? 26.151 2.163 7.229 1.00 62.88 134 GLU A CA 1
ATOM 1101 C C . GLU A 1 134 ? 26.103 1.847 5.730 1.00 62.88 134 GLU A C 1
ATOM 1103 O O . GLU A 1 134 ? 26.424 0.749 5.262 1.00 62.88 134 GLU A O 1
ATOM 1108 N N . VAL A 1 135 ? 25.681 2.852 4.976 1.00 65.81 135 VAL A N 1
ATOM 1109 C CA . VAL A 1 135 ? 25.431 2.766 3.546 1.00 65.81 135 VAL A CA 1
ATOM 1110 C C . VAL A 1 135 ? 26.748 2.973 2.805 1.00 65.81 135 VAL A C 1
ATOM 1112 O O . VAL A 1 135 ? 27.366 4.028 2.921 1.00 65.81 135 VAL A O 1
ATOM 1115 N N . SER A 1 136 ? 27.195 1.972 2.045 1.00 75.12 136 SER A N 1
ATOM 1116 C CA . SER A 1 136 ? 28.363 2.109 1.169 1.00 75.12 136 SER A CA 1
ATOM 1117 C C . SER A 1 136 ? 27.946 2.445 -0.265 1.00 75.12 136 SER A C 1
ATOM 1119 O O . SER A 1 136 ? 26.893 2.008 -0.733 1.00 75.12 136 SER A O 1
ATOM 1121 N N . GLU A 1 137 ? 28.809 3.147 -1.000 1.00 75.75 137 GLU A N 1
ATOM 1122 C CA . GLU A 1 137 ? 28.603 3.451 -2.427 1.00 75.75 137 GLU A CA 1
ATOM 1123 C C . GLU A 1 137 ? 28.409 2.172 -3.269 1.00 75.75 137 GLU A C 1
ATOM 1125 O O . GLU A 1 137 ? 27.597 2.125 -4.193 1.00 75.75 137 GLU A O 1
ATOM 1130 N N . ALA A 1 138 ? 29.089 1.078 -2.900 1.00 78.38 138 ALA A N 1
ATOM 1131 C CA . ALA A 1 138 ? 28.934 -0.224 -3.550 1.00 78.38 138 ALA A CA 1
ATOM 1132 C C . ALA A 1 138 ? 27.513 -0.798 -3.387 1.00 78.38 138 ALA A C 1
ATOM 1134 O O . ALA A 1 138 ? 26.993 -1.441 -4.303 1.00 78.38 138 ALA A O 1
ATOM 1135 N N . ASN A 1 139 ? 26.854 -0.529 -2.254 1.00 83.81 139 ASN A N 1
ATOM 1136 C CA . ASN A 1 139 ? 25.469 -0.942 -2.035 1.00 83.81 139 ASN A CA 1
ATOM 1137 C C . ASN A 1 139 ? 24.504 -0.156 -2.933 1.00 83.81 139 ASN A C 1
ATOM 1139 O O . ASN A 1 139 ? 23.560 -0.747 -3.451 1.00 83.81 139 ASN A O 1
ATOM 1143 N N . HIS A 1 140 ? 24.745 1.138 -3.178 1.00 87.25 140 HIS A N 1
ATOM 1144 C CA . HIS A 1 140 ? 23.901 1.949 -4.067 1.00 87.25 140 HIS A CA 1
ATOM 1145 C C . HIS A 1 140 ? 23.893 1.428 -5.503 1.00 87.25 140 HIS A C 1
ATOM 1147 O O . HIS A 1 140 ? 22.824 1.270 -6.098 1.00 87.25 140 HIS A O 1
ATOM 1153 N N . VAL A 1 141 ? 25.076 1.127 -6.048 1.00 88.50 141 VAL A N 1
ATOM 1154 C CA . VAL A 1 141 ? 25.215 0.586 -7.409 1.00 88.50 141 VAL A CA 1
ATOM 1155 C C . VAL A 1 141 ? 24.477 -0.745 -7.525 1.00 88.50 141 VAL A C 1
ATOM 1157 O O . VAL A 1 141 ? 23.637 -0.909 -8.408 1.00 88.50 141 VAL A O 1
ATOM 1160 N N . LYS A 1 142 ? 24.696 -1.650 -6.566 1.00 90.38 142 LYS A N 1
ATOM 1161 C CA . LYS A 1 142 ? 24.040 -2.959 -6.540 1.00 90.38 142 LYS A CA 1
ATOM 1162 C C . LYS A 1 142 ? 22.516 -2.859 -6.429 1.00 90.38 142 LYS A C 1
ATOM 1164 O O . LYS A 1 142 ? 21.796 -3.575 -7.122 1.00 90.38 142 LYS A O 1
ATOM 1169 N N . ILE A 1 143 ? 22.007 -1.970 -5.572 1.00 92.88 143 ILE A N 1
ATOM 1170 C CA . ILE A 1 143 ? 20.562 -1.740 -5.419 1.00 92.88 143 ILE A CA 1
ATOM 1171 C C . ILE A 1 143 ? 19.970 -1.215 -6.726 1.00 92.88 143 ILE A C 1
ATOM 1173 O O . ILE A 1 143 ? 18.900 -1.670 -7.130 1.00 92.88 143 ILE A O 1
ATOM 1177 N N . PHE A 1 144 ? 20.650 -0.288 -7.403 1.00 94.44 144 PHE A N 1
ATOM 1178 C CA . PHE A 1 144 ? 20.206 0.221 -8.696 1.00 94.44 144 PHE A CA 1
ATOM 1179 C C . PHE A 1 144 ? 20.145 -0.888 -9.758 1.00 94.44 144 PHE A C 1
ATOM 1181 O O . PHE A 1 144 ? 19.113 -1.051 -10.405 1.00 94.44 144 PHE A O 1
ATOM 1188 N N . GLU A 1 145 ? 21.198 -1.695 -9.896 1.00 92.94 145 GLU A N 1
ATOM 1189 C CA . GLU A 1 145 ? 21.251 -2.803 -10.860 1.00 92.94 145 GLU A CA 1
ATOM 1190 C C . GLU A 1 145 ? 20.162 -3.855 -10.601 1.00 92.94 145 GLU A C 1
ATOM 1192 O O . GLU A 1 145 ? 19.419 -4.220 -11.517 1.00 92.94 145 GLU A O 1
ATOM 1197 N N . GLU A 1 146 ? 19.993 -4.292 -9.346 1.00 93.50 146 GLU A N 1
ATOM 1198 C CA . GLU A 1 146 ? 18.912 -5.212 -8.966 1.00 93.50 146 GLU A CA 1
ATOM 1199 C C . GLU A 1 146 ? 17.525 -4.593 -9.214 1.00 93.50 146 GLU A C 1
ATOM 1201 O O . GLU A 1 146 ? 16.585 -5.309 -9.569 1.00 93.50 146 GLU A O 1
ATOM 1206 N N . SER A 1 147 ? 17.382 -3.270 -9.076 1.00 94.44 147 SER A N 1
ATOM 1207 C CA . SER A 1 147 ? 16.125 -2.572 -9.369 1.00 94.44 147 SER A CA 1
ATOM 1208 C C . SER A 1 147 ? 15.789 -2.597 -10.861 1.00 94.44 147 SER A C 1
ATOM 1210 O O . SER A 1 147 ? 14.643 -2.873 -11.223 1.00 94.44 147 SER A O 1
ATOM 1212 N N . CYS A 1 148 ? 16.774 -2.360 -11.732 1.00 92.75 148 CYS A N 1
ATOM 1213 C CA . CYS A 1 148 ? 16.602 -2.477 -13.181 1.00 92.75 148 CYS A CA 1
ATOM 1214 C C . CYS A 1 148 ? 16.219 -3.910 -13.569 1.00 92.75 148 CYS A C 1
ATOM 1216 O O . CYS A 1 148 ? 15.246 -4.115 -14.292 1.00 92.75 148 CYS A O 1
ATOM 1218 N N . GLN A 1 149 ? 16.908 -4.917 -13.018 1.00 88.88 149 GLN A N 1
ATOM 1219 C CA . GLN A 1 149 ? 16.563 -6.326 -13.237 1.00 88.88 149 GLN A CA 1
ATOM 1220 C C . GLN A 1 149 ? 15.142 -6.661 -12.769 1.00 88.88 149 GLN A C 1
ATOM 1222 O O . GLN A 1 149 ? 14.456 -7.465 -13.399 1.00 88.88 149 GLN A O 1
ATOM 1227 N N . PHE A 1 150 ? 14.680 -6.061 -11.668 1.00 90.44 150 PHE A N 1
ATOM 1228 C CA . PHE A 1 150 ? 13.311 -6.246 -11.196 1.00 90.44 150 PHE A CA 1
ATOM 1229 C C . PHE A 1 150 ? 12.291 -5.698 -12.199 1.00 90.44 150 PHE A C 1
ATOM 1231 O O . PHE A 1 150 ? 11.331 -6.394 -12.516 1.00 90.44 150 PHE A O 1
ATOM 1238 N N . LEU A 1 151 ? 12.511 -4.490 -12.728 1.00 88.50 151 LEU A N 1
ATOM 1239 C CA . LEU A 1 151 ? 11.656 -3.923 -13.775 1.00 88.50 151 LEU A CA 1
ATOM 1240 C C . LEU A 1 151 ? 11.692 -4.757 -15.059 1.00 88.50 151 LEU A C 1
ATOM 1242 O O . LEU A 1 151 ? 10.645 -4.987 -15.653 1.00 88.50 151 LEU A O 1
ATOM 1246 N N . LEU A 1 152 ? 12.856 -5.284 -15.450 1.00 86.69 152 LEU A N 1
ATOM 1247 C CA . LEU A 1 152 ? 12.973 -6.131 -16.641 1.00 86.69 152 LEU A CA 1
ATOM 1248 C C . LEU A 1 152 ? 12.128 -7.411 -16.553 1.00 86.69 152 LEU A C 1
ATOM 1250 O O . LEU A 1 152 ? 11.586 -7.861 -17.558 1.00 86.69 152 LEU A O 1
ATOM 1254 N N . LYS A 1 153 ? 11.931 -7.963 -15.350 1.00 82.88 153 LYS A N 1
ATOM 1255 C CA . LYS A 1 153 ? 11.028 -9.112 -15.130 1.00 82.88 153 LYS A CA 1
ATOM 1256 C C . LYS A 1 153 ? 9.552 -8.779 -15.353 1.00 82.88 153 LYS A C 1
ATOM 1258 O O . LYS A 1 153 ? 8.736 -9.691 -15.432 1.00 82.88 153 LYS A O 1
ATOM 1263 N N . LEU A 1 154 ? 9.208 -7.494 -15.406 1.00 82.00 154 LEU A N 1
ATOM 1264 C CA . LEU A 1 154 ? 7.849 -7.002 -15.613 1.00 82.00 154 LEU A CA 1
ATOM 1265 C C . LEU A 1 154 ? 7.621 -6.499 -17.040 1.00 82.00 154 LEU A C 1
ATOM 1267 O O . LEU A 1 154 ? 6.532 -6.003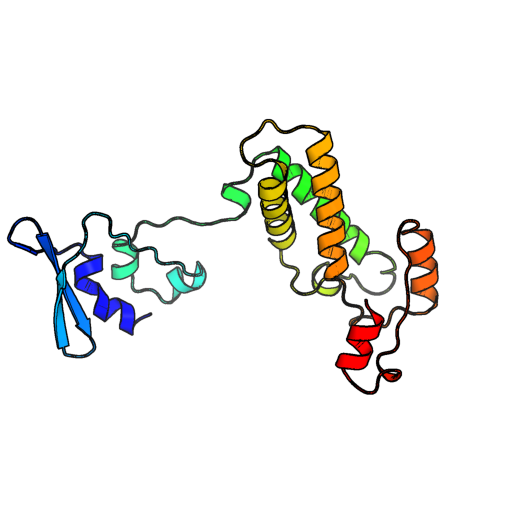 -17.315 1.00 82.00 154 LEU A O 1
ATOM 1271 N N . VAL A 1 155 ? 8.607 -6.593 -17.939 1.00 82.38 155 VAL A N 1
ATOM 1272 C CA . VAL A 1 155 ? 8.427 -6.127 -19.318 1.00 82.38 155 VAL A CA 1
ATOM 1273 C C . VAL A 1 155 ? 7.329 -6.940 -19.999 1.00 82.38 155 VAL A C 1
ATOM 1275 O O . VAL A 1 155 ? 7.388 -8.170 -20.040 1.00 82.38 155 VAL A O 1
ATOM 1278 N N . THR A 1 156 ? 6.348 -6.252 -20.580 1.00 66.00 156 THR A N 1
ATOM 1279 C CA . THR A 1 156 ? 5.406 -6.856 -21.525 1.00 66.00 156 THR A CA 1
ATOM 1280 C C . THR A 1 156 ? 5.668 -6.429 -22.942 1.00 66.00 156 THR A C 1
ATOM 1282 O O . THR A 1 156 ? 5.838 -5.257 -23.238 1.00 66.00 156 THR A O 1
ATOM 1285 N N . THR A 1 157 ? 5.561 -7.398 -23.838 1.00 56.97 157 THR A N 1
ATOM 1286 C CA . THR A 1 157 ? 5.670 -7.231 -25.287 1.00 56.97 157 THR A CA 1
ATOM 1287 C C . THR A 1 157 ? 4.302 -7.057 -25.959 1.00 56.97 157 THR A C 1
ATOM 1289 O O . THR A 1 157 ? 4.153 -7.312 -27.149 1.00 56.97 157 THR A O 1
ATOM 1292 N N . PHE A 1 158 ? 3.254 -6.672 -25.217 1.00 45.56 158 PHE A N 1
ATOM 1293 C CA . PHE A 1 158 ? 1.886 -6.681 -25.757 1.00 45.56 158 PHE A CA 1
ATOM 1294 C C . PHE A 1 158 ? 1.524 -5.464 -26.616 1.00 45.56 158 PHE A C 1
ATOM 1296 O O . PHE A 1 158 ? 0.593 -5.560 -27.411 1.00 45.56 158 PHE A O 1
ATOM 1303 N N . SER A 1 159 ? 2.239 -4.343 -26.516 1.00 45.47 159 SER A N 1
ATOM 1304 C CA . SER A 1 159 ? 1.971 -3.160 -27.350 1.00 45.47 159 SER A CA 1
ATOM 1305 C C . SER A 1 159 ? 2.701 -3.198 -28.698 1.00 45.47 159 SER A C 1
ATOM 1307 O O . SER A 1 159 ? 2.200 -2.649 -29.674 1.00 45.47 159 SER A O 1
ATOM 1309 N N . HIS A 1 160 ? 3.798 -3.950 -28.795 1.00 48.09 160 HIS A N 1
ATOM 1310 C CA . HIS A 1 160 ? 4.373 -4.431 -30.045 1.00 48.09 160 HIS A CA 1
ATOM 1311 C C . HIS A 1 160 ? 4.938 -5.823 -29.788 1.00 48.09 160 HIS A C 1
ATOM 1313 O O . HIS A 1 160 ? 5.837 -5.970 -28.962 1.00 48.09 160 HIS A O 1
ATOM 1319 N N . LEU A 1 161 ? 4.442 -6.832 -30.518 1.00 50.69 161 LEU A N 1
ATOM 1320 C CA . LEU A 1 161 ? 5.238 -8.024 -30.813 1.00 50.69 161 LEU A CA 1
ATOM 1321 C C . LEU A 1 161 ? 6.631 -7.511 -31.169 1.00 50.69 161 LEU A C 1
ATOM 1323 O O . LEU A 1 161 ? 6.764 -6.882 -32.219 1.00 50.69 161 LEU A O 1
ATOM 1327 N N . LEU A 1 162 ? 7.611 -7.701 -30.277 1.00 55.56 162 LEU A N 1
ATOM 1328 C CA . LEU A 1 162 ? 9.008 -7.401 -30.564 1.00 55.56 162 LEU A CA 1
ATOM 1329 C C . LEU A 1 162 ? 9.276 -7.991 -31.941 1.00 55.56 162 LEU A C 1
ATOM 1331 O O . LEU A 1 162 ? 9.138 -9.201 -32.149 1.00 55.56 162 LEU A O 1
ATOM 1335 N N . SER A 1 163 ? 9.530 -7.132 -32.919 1.00 63.00 163 SER A N 1
ATOM 1336 C CA . SER A 1 163 ? 9.830 -7.634 -34.242 1.00 63.00 163 SER A CA 1
ATOM 1337 C C . SER A 1 163 ? 11.193 -8.328 -34.176 1.00 63.00 163 SER A C 1
ATOM 1339 O O . SER A 1 163 ? 12.001 -8.053 -33.279 1.00 63.00 163 SER A O 1
ATOM 1341 N N . PRO A 1 164 ? 11.503 -9.226 -35.120 1.00 64.12 164 PRO A N 1
ATOM 1342 C CA . PRO A 1 164 ? 12.860 -9.746 -35.249 1.00 64.12 164 PRO A CA 1
ATOM 1343 C C . PRO A 1 164 ? 13.917 -8.626 -35.307 1.00 64.12 164 PRO A C 1
ATOM 1345 O O . PRO A 1 164 ? 15.005 -8.797 -34.770 1.00 64.12 164 PRO A O 1
ATOM 1348 N N . THR A 1 165 ? 13.564 -7.462 -35.862 1.00 68.31 165 THR A N 1
ATOM 1349 C CA . THR A 1 165 ? 14.411 -6.264 -35.914 1.00 68.31 165 THR A CA 1
ATOM 1350 C C . THR A 1 165 ? 14.653 -5.652 -34.531 1.00 68.31 165 THR A C 1
ATOM 1352 O O . THR A 1 165 ? 15.782 -5.298 -34.207 1.00 68.31 165 THR A O 1
ATOM 1355 N N . ASP A 1 166 ? 13.628 -5.582 -33.677 1.00 68.50 166 ASP A N 1
ATOM 1356 C CA . ASP A 1 166 ? 13.771 -5.051 -32.313 1.00 68.50 166 ASP A CA 1
ATOM 1357 C C . ASP A 1 166 ? 14.661 -5.956 -31.453 1.00 68.50 166 ASP A C 1
ATOM 1359 O O . ASP A 1 166 ? 15.444 -5.473 -30.637 1.00 68.50 166 ASP A O 1
ATOM 1363 N N . LYS A 1 167 ? 14.605 -7.278 -31.677 1.00 72.94 167 LYS A N 1
ATOM 1364 C CA . LYS A 1 167 ? 15.510 -8.240 -31.030 1.00 72.94 167 LYS A CA 1
ATOM 1365 C C . LYS A 1 167 ? 16.976 -7.961 -31.374 1.00 72.94 167 LYS A C 1
ATOM 1367 O O . LYS A 1 167 ? 17.836 -8.096 -30.507 1.00 72.94 167 LYS A O 1
ATOM 1372 N N . GLU A 1 168 ? 17.279 -7.620 -32.624 1.00 72.38 168 GLU A N 1
ATOM 1373 C CA . GLU A 1 168 ? 18.649 -7.313 -33.051 1.00 72.38 168 GLU A CA 1
ATOM 1374 C C . GLU A 1 168 ? 19.170 -6.046 -32.371 1.00 72.38 168 GLU A C 1
ATOM 1376 O O . GLU A 1 168 ? 20.262 -6.072 -31.808 1.00 72.38 168 GLU A O 1
ATOM 1381 N N . SER A 1 169 ? 18.366 -4.979 -32.331 1.00 72.19 169 SER A N 1
ATOM 1382 C CA . SER A 1 169 ? 18.709 -3.747 -31.608 1.00 72.19 169 SER A CA 1
ATOM 1383 C C . SER A 1 169 ? 18.913 -3.991 -30.111 1.00 72.19 169 SER A C 1
ATOM 1385 O O . SER A 1 169 ? 19.920 -3.564 -29.550 1.00 72.19 169 SER A O 1
ATOM 1387 N N . LEU A 1 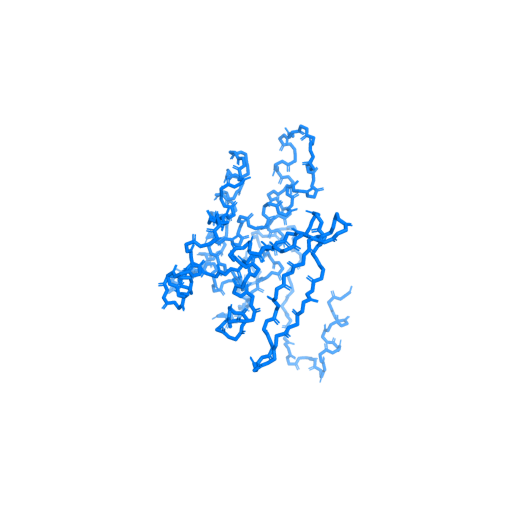170 ? 18.013 -4.744 -29.473 1.00 67.62 170 LEU A N 1
ATOM 1388 C CA . LEU A 1 170 ? 18.120 -5.057 -28.048 1.00 67.62 170 LEU A CA 1
ATOM 1389 C C . LEU A 1 170 ? 19.340 -5.934 -27.727 1.00 67.62 170 LEU A C 1
ATOM 1391 O O . LEU A 1 170 ? 19.961 -5.732 -26.691 1.00 67.62 170 LEU A O 1
ATOM 1395 N N . ASN A 1 171 ? 19.725 -6.871 -28.601 1.00 74.62 171 ASN A N 1
ATOM 1396 C CA . ASN A 1 171 ? 20.941 -7.678 -28.411 1.00 74.62 171 ASN A CA 1
ATOM 1397 C C . ASN A 1 171 ? 22.228 -6.844 -28.491 1.00 74.62 171 ASN A C 1
ATOM 1399 O O . ASN A 1 171 ? 23.239 -7.227 -27.906 1.00 74.62 171 ASN A O 1
ATOM 1403 N N . ILE A 1 172 ? 22.209 -5.730 -29.227 1.00 77.12 172 ILE A N 1
ATOM 1404 C CA . ILE A 1 172 ? 23.345 -4.805 -29.303 1.00 77.12 172 ILE A CA 1
ATOM 1405 C C . ILE A 1 172 ? 23.440 -3.973 -28.019 1.00 77.12 172 ILE A C 1
ATOM 1407 O O . ILE A 1 172 ? 24.538 -3.759 -27.513 1.00 77.12 172 ILE A O 1
ATOM 1411 N N . GLU A 1 173 ? 22.306 -3.512 -27.486 1.00 72.12 173 GLU A N 1
ATOM 1412 C CA . GLU A 1 173 ? 22.274 -2.653 -26.295 1.00 72.12 173 GLU A CA 1
ATOM 1413 C C . GLU A 1 173 ? 22.402 -3.421 -24.969 1.00 72.12 173 GLU A C 1
ATOM 1415 O O . GLU A 1 173 ? 22.958 -2.895 -24.006 1.00 72.12 173 GLU A O 1
ATOM 1420 N N . LEU A 1 174 ? 21.907 -4.659 -24.902 1.00 73.19 174 LEU A N 1
ATOM 1421 C CA . LEU A 1 174 ? 21.868 -5.488 -23.693 1.00 73.19 174 LEU A CA 1
ATOM 1422 C C . LEU A 1 174 ? 22.828 -6.680 -23.806 1.00 73.19 174 LEU A C 1
ATOM 1424 O O . LEU A 1 174 ? 22.413 -7.834 -23.716 1.00 73.19 174 LEU A O 1
ATOM 1428 N N . THR A 1 175 ? 24.123 -6.406 -23.974 1.00 75.56 175 THR A N 1
ATOM 1429 C CA . THR A 1 175 ? 25.163 -7.433 -24.200 1.00 75.56 175 THR A CA 1
ATOM 1430 C C . THR A 1 175 ? 25.258 -8.499 -23.108 1.00 75.56 175 THR A C 1
ATOM 1432 O O . THR A 1 175 ? 25.733 -9.603 -23.365 1.00 75.56 175 THR A O 1
ATOM 1435 N N . ASP A 1 176 ? 24.791 -8.187 -21.900 1.00 79.94 176 ASP A N 1
ATOM 1436 C CA . ASP A 1 176 ? 24.860 -9.079 -20.741 1.00 79.94 176 ASP A CA 1
ATOM 1437 C C . ASP A 1 176 ? 23.684 -10.069 -20.668 1.00 79.94 176 ASP A C 1
ATOM 1439 O O . ASP A 1 176 ? 23.659 -10.950 -19.806 1.00 79.94 176 ASP A O 1
ATOM 1443 N N . PHE A 1 177 ? 22.697 -9.946 -21.563 1.00 67.00 177 PHE A N 1
ATOM 1444 C CA . PHE A 1 177 ? 21.471 -10.736 -21.534 1.00 67.00 177 PHE A CA 1
ATOM 1445 C C . PHE A 1 177 ? 21.286 -11.536 -22.826 1.00 67.00 177 PHE A C 1
ATOM 1447 O O . PHE A 1 177 ? 21.391 -11.018 -23.934 1.00 67.00 177 PHE A O 1
ATOM 1454 N N . LYS A 1 178 ? 20.933 -12.819 -22.691 1.00 76.75 178 LYS A N 1
ATOM 1455 C CA . LYS A 1 178 ? 20.504 -13.642 -23.827 1.00 76.75 178 LYS A CA 1
ATOM 1456 C C . LYS A 1 178 ? 19.032 -13.354 -24.122 1.00 76.75 178 LYS A C 1
ATOM 1458 O O . LYS A 1 178 ? 18.162 -13.772 -23.362 1.00 76.75 178 LYS A O 1
ATOM 1463 N N . ILE A 1 179 ? 18.751 -12.662 -25.224 1.00 72.88 179 ILE A N 1
ATOM 1464 C CA . ILE A 1 179 ? 17.377 -12.323 -25.616 1.00 72.88 179 ILE A CA 1
ATOM 1465 C C . ILE A 1 179 ? 16.829 -13.393 -26.563 1.00 72.88 179 ILE A C 1
ATOM 1467 O O . ILE A 1 179 ? 17.329 -13.586 -27.677 1.00 72.88 179 ILE A O 1
ATOM 1471 N N . GLU A 1 180 ? 15.765 -14.078 -26.145 1.00 73.88 180 GLU A N 1
ATOM 1472 C CA . GLU A 1 180 ? 15.043 -15.058 -26.959 1.00 73.88 180 GLU A CA 1
ATOM 1473 C C . GLU A 1 180 ? 13.621 -14.587 -27.263 1.00 73.88 180 GLU A C 1
ATOM 1475 O O . GLU A 1 180 ? 12.917 -14.058 -26.410 1.00 73.88 180 GLU A O 1
ATOM 1480 N N . MET A 1 181 ? 13.208 -14.783 -28.516 1.00 70.56 181 MET A N 1
ATOM 1481 C CA . MET A 1 181 ? 11.860 -14.476 -28.982 1.00 70.56 181 MET A CA 1
ATOM 1482 C C . MET A 1 181 ? 11.094 -15.784 -29.084 1.00 70.56 181 MET A C 1
ATOM 1484 O O . MET A 1 181 ? 11.450 -16.653 -29.879 1.00 70.56 181 MET A O 1
ATOM 1488 N N . ILE A 1 182 ? 10.061 -15.916 -28.262 1.00 70.50 182 ILE A N 1
ATOM 1489 C CA . ILE A 1 182 ? 9.308 -17.149 -28.072 1.00 70.50 182 ILE A CA 1
ATOM 1490 C C . ILE A 1 182 ? 7.883 -16.918 -28.588 1.00 70.50 182 ILE A C 1
ATOM 1492 O O . ILE A 1 182 ? 7.190 -16.009 -28.134 1.00 70.50 182 ILE A O 1
ATOM 1496 N N . SER A 1 183 ? 7.434 -17.735 -29.544 1.00 70.44 183 SER A N 1
ATOM 1497 C CA . SER A 1 183 ? 6.054 -17.677 -30.033 1.00 70.44 183 SER A CA 1
ATOM 1498 C C . SER A 1 183 ? 5.147 -18.498 -29.127 1.00 70.44 183 SER A C 1
ATOM 1500 O O . SER A 1 183 ? 5.344 -19.700 -28.996 1.00 70.44 183 SER A O 1
ATOM 1502 N N . LEU A 1 184 ? 4.103 -17.897 -28.551 1.00 66.31 184 LEU A N 1
ATOM 1503 C CA . LEU A 1 184 ? 3.136 -18.643 -27.732 1.00 66.31 184 LEU A CA 1
ATOM 1504 C C . LEU A 1 184 ? 2.405 -19.741 -28.527 1.00 66.31 184 LEU A C 1
ATOM 1506 O O . LEU A 1 184 ? 1.964 -20.726 -27.944 1.00 66.31 184 LEU A O 1
ATOM 1510 N N . MET A 1 185 ? 2.348 -19.621 -29.858 1.00 73.19 185 MET A N 1
ATOM 1511 C CA . MET A 1 185 ? 1.735 -20.618 -30.745 1.00 73.19 185 MET A CA 1
ATOM 1512 C C . MET A 1 185 ? 2.506 -21.945 -30.802 1.00 73.19 185 MET A C 1
ATOM 1514 O O . MET A 1 185 ? 1.972 -22.927 -31.311 1.00 73.19 185 MET A O 1
ATOM 1518 N N . GLN A 1 186 ? 3.749 -21.995 -30.309 1.00 79.00 186 GLN A N 1
ATOM 1519 C CA . GLN A 1 186 ? 4.556 -23.221 -30.306 1.00 79.00 186 GLN A CA 1
ATOM 1520 C C . GLN A 1 186 ? 4.313 -24.109 -29.072 1.00 79.00 186 GLN A C 1
ATOM 1522 O O . GLN A 1 186 ? 4.853 -25.211 -29.002 1.00 79.00 186 GLN A O 1
ATOM 1527 N N . PHE A 1 187 ? 3.485 -23.663 -28.120 1.00 81.62 187 PHE A N 1
ATOM 1528 C CA . PHE A 1 187 ? 3.154 -24.413 -26.908 1.00 81.62 187 PHE A CA 1
ATOM 1529 C C . PHE A 1 187 ? 1.695 -24.851 -26.917 1.00 81.62 187 PHE A C 1
ATOM 1531 O O . PHE A 1 187 ? 0.789 -24.056 -27.154 1.00 81.62 187 PHE A O 1
ATOM 1538 N N . GLN A 1 188 ? 1.459 -26.127 -26.613 1.00 76.81 188 GLN A N 1
ATOM 1539 C CA . GLN A 1 188 ? 0.103 -26.677 -26.526 1.00 76.81 188 GLN A CA 1
ATOM 1540 C C . GLN A 1 188 ? -0.549 -26.418 -25.159 1.00 76.81 188 GLN A C 1
ATOM 1542 O O . GLN A 1 188 ? -1.770 -26.469 -25.043 1.00 76.81 188 GLN A O 1
ATOM 1547 N N . THR A 1 189 ? 0.248 -26.156 -24.114 1.00 81.12 189 THR A N 1
ATOM 1548 C CA . THR A 1 189 ? -0.237 -25.923 -22.742 1.00 81.12 189 THR A CA 1
ATOM 1549 C C . THR A 1 189 ? 0.615 -24.887 -22.003 1.00 81.12 189 THR A C 1
ATOM 1551 O O . THR A 1 189 ? 1.811 -24.759 -22.267 1.00 81.12 189 THR A O 1
ATOM 1554 N N . GLU A 1 190 ? 0.033 -24.200 -21.012 1.00 71.38 190 GLU A N 1
ATOM 1555 C CA . GLU A 1 190 ? 0.771 -23.281 -20.124 1.00 71.38 190 GLU A CA 1
ATOM 1556 C C . GLU A 1 190 ? 1.941 -23.984 -19.421 1.00 71.38 190 GLU A C 1
ATOM 1558 O O . GLU A 1 190 ? 3.019 -23.411 -19.280 1.00 71.38 190 GLU A O 1
ATOM 1563 N N . LYS A 1 191 ? 1.759 -25.255 -19.040 1.00 75.75 191 LYS A N 1
ATOM 1564 C CA . LYS A 1 191 ? 2.819 -26.065 -18.437 1.00 75.75 191 LYS A CA 1
ATOM 1565 C C . LYS A 1 191 ? 4.023 -26.205 -19.375 1.00 75.75 191 LYS A C 1
ATOM 1567 O O . LYS A 1 191 ? 5.130 -25.898 -18.964 1.00 75.75 191 LYS A O 1
ATOM 1572 N N . SER A 1 192 ? 3.798 -26.551 -20.647 1.00 78.50 192 SER A N 1
ATOM 1573 C CA . SER A 1 192 ? 4.888 -26.665 -21.632 1.00 78.50 192 SER A CA 1
ATOM 1574 C C . SER A 1 192 ? 5.624 -25.349 -21.899 1.00 78.50 192 SER A C 1
ATOM 1576 O O . SER A 1 192 ? 6.800 -25.371 -22.241 1.00 78.50 192 SER A O 1
ATOM 1578 N N . PHE A 1 193 ? 4.948 -24.208 -21.732 1.00 77.44 193 PHE A N 1
ATOM 1579 C CA . PHE A 1 193 ? 5.592 -22.898 -21.798 1.00 77.44 193 PHE A CA 1
ATOM 1580 C C . PHE A 1 193 ? 6.460 -22.642 -20.561 1.00 77.44 193 PHE A C 1
ATOM 1582 O O . PHE A 1 193 ? 7.613 -22.246 -20.703 1.00 77.44 193 PHE A O 1
ATOM 1589 N N . ARG A 1 194 ? 5.945 -22.911 -19.355 1.00 74.56 194 ARG A N 1
ATOM 1590 C CA . ARG A 1 194 ? 6.706 -22.740 -18.106 1.00 74.56 194 ARG A CA 1
ATOM 1591 C C . ARG A 1 194 ? 7.951 -23.625 -18.064 1.00 74.56 194 ARG A C 1
ATOM 1593 O O . ARG A 1 194 ? 9.017 -23.110 -17.759 1.00 74.56 194 ARG A O 1
ATOM 1600 N N . ASP A 1 195 ? 7.828 -24.887 -18.472 1.00 79.94 195 ASP A N 1
ATOM 1601 C CA . ASP A 1 195 ? 8.948 -25.836 -18.549 1.00 79.94 195 ASP A CA 1
ATOM 1602 C C . ASP A 1 195 ? 10.035 -25.385 -19.554 1.00 79.94 195 ASP A C 1
ATOM 1604 O O . ASP A 1 195 ? 11.159 -25.866 -19.498 1.00 79.94 195 ASP A O 1
ATOM 1608 N N . SER A 1 196 ? 9.721 -24.472 -20.486 1.00 75.88 196 SER A N 1
ATOM 1609 C CA . SER A 1 196 ? 10.694 -23.913 -21.442 1.00 75.88 196 SER A CA 1
ATOM 1610 C C . SER A 1 196 ? 11.448 -22.678 -20.934 1.00 75.88 196 SER A C 1
ATOM 1612 O O . SER A 1 196 ? 12.363 -22.211 -21.607 1.00 75.88 196 SER A O 1
ATOM 1614 N N . LEU A 1 197 ? 11.039 -22.128 -19.783 1.00 68.38 197 LEU A N 1
ATOM 1615 C CA . LEU A 1 197 ? 11.655 -20.957 -19.148 1.00 68.38 197 LEU A CA 1
ATOM 1616 C C . LEU A 1 197 ? 12.618 -21.332 -18.004 1.00 68.38 197 LEU A C 1
ATOM 1618 O O . LEU A 1 197 ? 13.287 -20.438 -17.482 1.00 68.38 197 LEU A O 1
ATOM 1622 N N . GLU A 1 198 ? 12.646 -22.607 -17.600 1.00 62.66 198 GLU A N 1
ATOM 1623 C CA . GLU A 1 198 ? 13.560 -23.187 -16.597 1.00 62.66 198 GLU A CA 1
ATOM 1624 C C . GLU A 1 198 ? 14.818 -23.777 -17.250 1.00 62.66 198 GLU A C 1
ATOM 1626 O O . GLU A 1 198 ? 15.910 -23.591 -16.664 1.00 62.66 198 GLU A O 1
#

Radius of gyration: 25.44 Å; Cα contacts (8 Å, |Δi|>4): 152; chains: 1; bounding box: 58×40×74 Å

Mean predicted aligned error: 13.18 Å

Sequence (198 aa):
MENLYESLYDTLNQYYVSLGGKNYVDLGIGTHRVKCRVHEDFRLIVIANKENVYKKFPIPLINRLEKHFLNVWNGMEHSQIEIVEKLKKWALNFSSINSSRHDFKPSDSFIGYSEDSCASIVVKLYQKHVGYSEVSEANHVKIFEESCQFLLKLVTTFSHLLSPTDKESLNIELTDFKIEMISLMQFQTEKSFRDSLE

Solvent-accessible surface area (backbone atoms only — not comparable to full-atom values): 12273 Å² total; per-residue (Å²): 106,71,75,55,48,66,20,37,44,40,56,59,67,65,57,62,48,78,57,95,94,38,38,28,28,51,38,37,59,88,94,46,74,44,8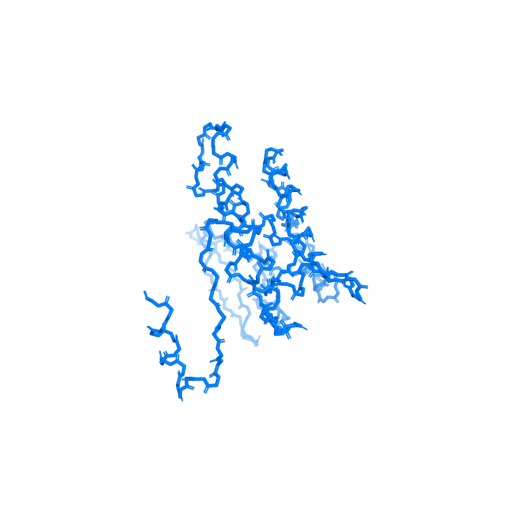2,40,79,51,62,91,85,66,81,87,83,88,89,74,58,70,66,53,50,75,75,67,50,56,67,74,59,60,74,60,50,89,86,78,87,89,47,82,72,81,77,56,54,73,72,55,50,53,48,26,56,52,46,48,52,49,43,44,52,64,28,47,68,84,50,89,87,52,90,52,47,42,59,63,36,21,67,88,48,52,95,56,43,48,51,54,47,46,53,54,43,45,54,72,75,43,67,93,54,88,85,48,74,70,54,54,54,51,44,47,54,54,42,52,55,55,50,60,75,31,55,46,55,80,86,49,74,73,44,79,66,51,52,54,56,46,50,68,74,38,73,92,53,92,84,80,89,79,66,72,86,80,42,95,43,73,64,61,48,54,68,71,74,112

Secondary structure (DSSP, 8-state):
-HHHHHHTHHHHTT--EEETTEEEEEEEETTEEEEEEE-TT--------HHHHHHHS-HHHHTTS------GGGG--HHHHHHHHHHHHHHHHHHHTT-SS----HHHHBTT--TTHHHHHHHHHHHHHTTTSPPPHHHHHHHHHHHHHHHHTTB--SSS---HHHHHHHHHH-TTS------GGG-SSHHHHHTT--

pLDDT: mean 82.04, std 11.25, range [45.47, 95.94]

Nearest PDB structures (foldseek):
  8s24-assembly1_A  TM=7.064E-01  e=9.880E-12  Homo sapiens
  6tax-assembly1_A  TM=6.569E-01  e=4.171E-11  Mus musculus
  6tay-assembly1_A  TM=6.623E-01  e=1.049E-10  Mus musculus
  7oim-assembly1_A  TM=6.607E-01  e=8.838E-10  Mus musculus